Protein AF-A0A7W0XAA7-F1 (afdb_monomer_lite)

Radius of gyration: 22.63 Å; chains: 1; bounding box: 46×67×56 Å

Sequence (195 aa):
QSLYLNTERFTRGSDGIAGIPAVSVLGTSLDDRGLYVVALSLALATLLAVLALRASPLGRAWLAVRDDDVAAKAYGVHAGRLRLLAFAVGSGMAGLAGALYAVQDRFVSSVSFGLGQTVIVILVVLAAGEARIGRTVVAAALAAAITDWLSPYGTVSEGLTGVLVLAVVATRLGLPGLAVARARDRLGIRPTAFP

Foldseek 3Di:
DCPQCPVCVPAVRQQFDAQPDQDDDPNHRDDLVSLVVVLVVLVVVVLVVVVVCCVDPLVVLVVVCVVPVVVSVVVVRDSVVSVVVVVVSVVVSVVVVVVSVCNNVSTDGPVVVDPLVVLLVVLLVLLLDDDDSVSSVVSVVVLVVQLVVLVVVPPVSSVVSSVVSVVSNCVVVCVVVVVVVVVCVVVVDDPDDDD

pLDDT: mean 78.04, std 12.41, range [50.5, 95.31]

Secondary structure (DSSP, 8-state):
--TTTS-HHHH-GGG-EE-PPPPEETTEEPPHHHHHHHHHHHHHHHHHHHHHHHHSHHHHHHHHHHH-HHHHHHTT--HHHHHHHHHHHHHHHHHHHHHHHHHHHSEE-TTTTSHHHHHHHHHHHHHH-SS-HHHHHHHHHHHHHHHHHHGGGTTHHHHHHHHHHHHHHHHHTTHHHHHHHHHHHHTT-------

Structure (mmCIF, N/CA/C/O backbone):
data_AF-A0A7W0XAA7-F1
#
_entry.id   AF-A0A7W0XAA7-F1
#
loop_
_atom_site.group_PDB
_atom_site.id
_atom_site.type_symbol
_atom_site.label_atom_id
_atom_site.label_alt_id
_atom_site.label_comp_id
_atom_site.label_asym_id
_atom_site.label_entity_id
_atom_site.label_seq_id
_atom_site.pdbx_PDB_ins_code
_atom_site.Cartn_x
_atom_site.Cartn_y
_atom_site.Cartn_z
_atom_site.occupancy
_atom_site.B_iso_or_equiv
_atom_site.auth_seq_id
_atom_site.auth_comp_id
_atom_site.auth_asym_id
_atom_site.auth_atom_id
_atom_site.pdbx_PDB_model_num
ATOM 1 N N . GLN A 1 1 ? 29.250 -19.452 -1.853 1.00 50.50 1 GLN A N 1
ATOM 2 C CA . GLN A 1 1 ? 28.706 -18.332 -2.656 1.00 50.50 1 GLN A CA 1
ATOM 3 C C . GLN A 1 1 ? 28.456 -18.688 -4.135 1.00 50.50 1 GLN A C 1
ATOM 5 O O . GLN A 1 1 ? 27.824 -17.901 -4.819 1.00 50.50 1 GLN A O 1
ATOM 10 N N . SER A 1 2 ? 28.873 -19.866 -4.631 1.00 56.38 2 SER A N 1
ATOM 11 C CA . SER A 1 2 ? 28.766 -20.270 -6.051 1.00 56.38 2 SER A CA 1
ATOM 12 C C . SER A 1 2 ? 27.547 -21.136 -6.424 1.00 56.38 2 SER A C 1
ATOM 14 O O . SER A 1 2 ? 27.202 -21.220 -7.596 1.00 56.38 2 SER A O 1
ATOM 16 N N . LEU A 1 3 ? 26.863 -21.762 -5.458 1.00 51.81 3 LEU A N 1
ATOM 17 C CA . LEU A 1 3 ? 25.722 -22.660 -5.728 1.00 51.81 3 LEU A CA 1
ATOM 18 C C . LEU A 1 3 ? 24.446 -21.926 -6.189 1.00 51.81 3 LEU A C 1
ATOM 20 O O . LEU A 1 3 ? 23.694 -22.464 -6.994 1.00 51.81 3 LEU A O 1
ATOM 24 N N . TYR A 1 4 ? 24.231 -20.682 -5.742 1.00 53.47 4 TYR A N 1
ATOM 25 C CA . TYR A 1 4 ? 23.091 -19.851 -6.168 1.00 53.47 4 TYR A CA 1
ATOM 26 C C . TYR A 1 4 ? 23.222 -19.326 -7.607 1.00 53.47 4 TYR A C 1
ATOM 28 O O . TYR A 1 4 ? 22.210 -19.041 -8.238 1.00 53.47 4 TYR A O 1
ATOM 36 N N . LEU A 1 5 ? 24.447 -19.225 -8.135 1.00 51.41 5 LEU A N 1
ATOM 37 C CA . LEU A 1 5 ? 24.710 -18.712 -9.485 1.00 51.41 5 LEU A CA 1
ATOM 38 C C . LEU A 1 5 ? 24.725 -19.821 -10.551 1.00 51.41 5 LEU A C 1
ATOM 40 O O . LEU A 1 5 ? 24.483 -19.540 -11.712 1.00 51.41 5 LEU A O 1
ATOM 44 N N . ASN A 1 6 ? 24.968 -21.083 -10.173 1.00 53.22 6 ASN A N 1
ATOM 45 C CA . ASN A 1 6 ? 25.203 -22.178 -11.128 1.00 53.22 6 ASN A CA 1
ATOM 46 C C . ASN A 1 6 ? 23.936 -22.974 -11.516 1.00 53.22 6 ASN A C 1
ATOM 48 O O . ASN A 1 6 ? 23.989 -23.854 -12.369 1.00 53.22 6 ASN A O 1
ATOM 52 N N . THR A 1 7 ? 22.766 -22.673 -10.936 1.00 56.50 7 THR A N 1
ATOM 53 C CA . THR A 1 7 ? 21.498 -23.346 -11.304 1.00 56.50 7 THR A CA 1
ATOM 54 C C . THR A 1 7 ? 20.790 -22.613 -12.454 1.00 56.50 7 THR A C 1
ATOM 56 O O . THR A 1 7 ? 19.580 -22.388 -12.443 1.00 56.50 7 THR A O 1
ATOM 59 N N . GLU A 1 8 ? 21.552 -22.235 -13.482 1.00 54.28 8 GLU A N 1
ATOM 60 C CA . GLU A 1 8 ? 21.063 -21.508 -14.666 1.00 54.28 8 GLU A CA 1
ATOM 61 C C . GLU A 1 8 ? 19.969 -22.275 -15.425 1.00 54.28 8 GLU A C 1
ATOM 63 O O . GLU A 1 8 ? 19.119 -21.679 -16.082 1.00 54.28 8 GLU A O 1
ATOM 68 N N . ARG A 1 9 ? 19.950 -23.607 -15.279 1.00 52.12 9 ARG A N 1
ATOM 69 C CA . ARG A 1 9 ? 19.045 -24.521 -15.989 1.00 52.12 9 ARG A CA 1
ATOM 70 C C . ARG A 1 9 ? 17.568 -24.373 -15.618 1.00 52.12 9 ARG A C 1
ATOM 72 O O . ARG A 1 9 ? 16.728 -24.804 -16.399 1.00 52.12 9 ARG A O 1
ATOM 79 N N . PHE A 1 10 ? 17.257 -23.809 -14.447 1.00 51.94 10 PHE A N 1
ATOM 80 C CA . PHE A 1 10 ? 15.875 -23.657 -13.971 1.00 51.94 10 PHE A CA 1
ATOM 81 C C . PHE A 1 10 ? 15.503 -22.225 -13.553 1.00 51.94 10 PHE A C 1
ATOM 83 O O . PHE A 1 10 ? 14.319 -21.904 -13.593 1.00 51.94 10 PHE A O 1
ATOM 90 N N . THR A 1 11 ? 16.457 -21.354 -13.183 1.00 55.53 11 THR A N 1
ATOM 91 C CA . THR A 1 11 ? 16.135 -20.021 -12.619 1.00 55.53 11 THR A CA 1
ATOM 92 C C . THR A 1 11 ? 16.836 -18.830 -13.277 1.00 55.53 11 THR A C 1
ATOM 94 O O . THR A 1 11 ? 16.539 -17.703 -12.893 1.00 55.53 11 THR A O 1
ATOM 97 N N . ARG A 1 12 ? 17.759 -19.036 -14.237 1.00 55.53 12 ARG A N 1
ATOM 98 C CA . ARG A 1 12 ? 18.641 -17.976 -14.792 1.00 55.53 12 ARG A CA 1
ATOM 99 C C . ARG A 1 12 ? 19.418 -17.160 -13.734 1.00 55.53 12 ARG A C 1
ATOM 101 O O . ARG A 1 12 ? 19.942 -16.094 -14.032 1.00 55.53 12 ARG A O 1
ATOM 108 N N . GLY A 1 13 ? 19.549 -17.677 -12.508 1.00 64.25 13 GLY A N 1
ATOM 109 C CA . GLY A 1 13 ? 20.398 -17.090 -11.467 1.00 64.25 13 GLY A CA 1
ATOM 110 C C . GLY A 1 13 ? 20.061 -15.626 -11.146 1.00 64.25 13 GLY A C 1
ATOM 111 O O . GLY A 1 13 ? 18.907 -15.282 -10.902 1.00 64.25 13 GLY A O 1
ATOM 112 N N . SER A 1 14 ? 21.084 -14.770 -11.113 1.00 56.59 14 SER A N 1
ATOM 113 C CA . SER A 1 14 ? 20.975 -13.320 -10.877 1.00 56.59 14 SER A CA 1
ATOM 114 C C . SER A 1 14 ? 20.483 -12.517 -12.085 1.00 56.59 14 SER A C 1
ATOM 116 O O . SER A 1 14 ? 20.101 -11.358 -11.925 1.00 56.59 14 SER A O 1
ATOM 118 N N . ASP A 1 15 ? 20.480 -13.118 -13.277 1.00 62.00 15 ASP A N 1
ATOM 119 C CA . ASP A 1 15 ? 20.182 -12.418 -14.533 1.00 62.00 15 ASP A CA 1
ATOM 120 C C . ASP A 1 15 ? 18.679 -12.211 -14.745 1.00 62.00 15 ASP A C 1
ATOM 122 O O . ASP A 1 15 ? 18.269 -11.403 -15.577 1.00 62.00 15 ASP A O 1
ATOM 126 N N . GLY A 1 16 ? 17.847 -12.880 -13.942 1.00 61.50 16 GLY A N 1
ATOM 127 C CA . GLY A 1 16 ? 16.418 -12.622 -13.890 1.00 61.50 16 GLY A CA 1
ATOM 128 C C . GLY A 1 16 ? 15.590 -13.332 -14.961 1.00 61.50 16 GLY A C 1
ATOM 129 O O . GLY A 1 16 ? 16.068 -14.164 -15.738 1.00 61.50 16 GLY A O 1
ATOM 130 N N . ILE A 1 17 ? 14.294 -13.017 -14.987 1.00 63.56 17 ILE A N 1
ATOM 131 C CA . ILE A 1 17 ? 13.359 -13.538 -15.990 1.00 63.56 17 ILE A CA 1
ATOM 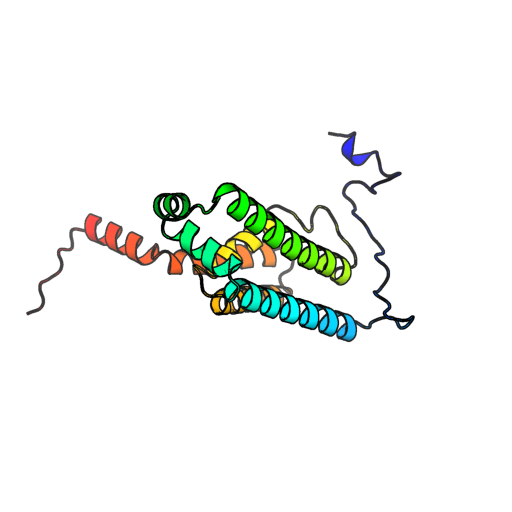132 C C . ILE A 1 17 ? 13.227 -12.488 -17.093 1.00 63.56 17 ILE A C 1
ATOM 134 O O . ILE A 1 17 ? 12.566 -11.465 -16.923 1.00 63.56 17 ILE A O 1
ATOM 138 N N . ALA A 1 18 ? 13.872 -12.757 -18.227 1.00 57.41 18 ALA A N 1
ATOM 139 C CA . ALA A 1 18 ? 13.757 -11.972 -19.450 1.00 57.41 18 ALA A CA 1
ATOM 140 C C . ALA A 1 18 ? 12.721 -12.582 -20.406 1.00 57.41 18 ALA A C 1
ATOM 142 O O . ALA A 1 18 ? 12.621 -13.808 -20.520 1.00 57.41 18 ALA A O 1
ATOM 143 N N . GLY A 1 19 ? 11.997 -11.726 -21.131 1.00 57.78 19 GLY A N 1
ATOM 144 C CA . GLY A 1 19 ? 11.067 -12.152 -22.180 1.00 57.78 19 GLY A CA 1
ATOM 145 C C . GLY A 1 19 ? 9.657 -12.448 -21.679 1.00 57.78 19 GLY A C 1
ATOM 146 O O . GLY A 1 19 ? 9.015 -13.369 -22.181 1.00 57.78 19 GLY A O 1
ATOM 147 N N . ILE A 1 20 ? 9.168 -11.682 -20.697 1.00 63.19 20 ILE A N 1
ATOM 148 C CA . ILE A 1 20 ? 7.750 -11.718 -20.324 1.00 63.19 20 ILE A CA 1
ATOM 149 C C . ILE A 1 20 ? 6.950 -11.298 -21.571 1.00 63.19 20 ILE A C 1
ATOM 151 O O . ILE A 1 20 ? 7.157 -10.186 -22.068 1.00 63.19 20 ILE A O 1
ATOM 155 N N . PRO A 1 21 ? 6.097 -12.180 -22.131 1.00 60.16 21 PRO A N 1
ATOM 156 C CA . PRO A 1 21 ? 5.372 -11.878 -23.355 1.00 60.16 21 PRO A CA 1
ATOM 157 C C . PRO A 1 21 ? 4.497 -10.645 -23.138 1.00 60.16 21 PRO A C 1
ATOM 159 O O . PRO A 1 21 ? 3.880 -10.495 -22.081 1.00 60.16 21 PRO A O 1
ATOM 162 N N . ALA A 1 22 ? 4.452 -9.760 -24.139 1.00 60.16 22 ALA A N 1
ATOM 163 C CA . ALA A 1 22 ? 3.573 -8.599 -24.106 1.00 60.16 22 ALA A CA 1
ATOM 164 C C . ALA A 1 22 ? 2.150 -9.073 -23.790 1.00 60.16 22 ALA A C 1
ATOM 166 O O . ALA A 1 22 ? 1.644 -9.996 -24.437 1.00 60.16 22 ALA A O 1
ATOM 167 N N . VAL A 1 23 ? 1.532 -8.480 -22.764 1.00 61.34 23 VAL A N 1
ATOM 168 C CA . VAL A 1 23 ? 0.174 -8.845 -22.357 1.00 61.34 23 VAL A CA 1
ATOM 169 C C . VAL A 1 23 ? -0.725 -8.704 -23.573 1.00 61.34 23 VAL A C 1
ATOM 171 O O . VAL A 1 23 ? -0.860 -7.626 -24.146 1.00 61.34 23 VAL A O 1
ATOM 174 N N . SER A 1 24 ? -1.307 -9.820 -23.995 1.00 60.41 24 SER A N 1
ATOM 175 C CA . SER A 1 24 ? -2.324 -9.839 -25.030 1.00 60.41 24 SER A CA 1
ATOM 176 C C . SER A 1 24 ? -3.658 -10.088 -24.352 1.00 60.41 24 SER A C 1
ATOM 178 O O . SER A 1 24 ? -3.849 -11.079 -23.650 1.00 60.41 24 SER A O 1
ATOM 180 N N . VAL A 1 25 ? -4.587 -9.155 -24.521 1.00 58.53 25 VAL A N 1
ATOM 181 C CA . VAL A 1 25 ? -5.976 -9.366 -24.119 1.00 58.53 25 VAL A CA 1
ATOM 182 C C . VAL A 1 25 ? -6.692 -9.839 -25.375 1.00 58.53 25 VAL A C 1
ATOM 184 O O . VAL A 1 25 ? -6.640 -9.162 -26.401 1.00 58.53 25 VAL A O 1
ATOM 187 N N . LEU A 1 26 ? -7.303 -11.028 -25.322 1.00 59.22 26 LEU A N 1
ATOM 188 C CA . LEU A 1 26 ? -8.097 -11.588 -26.428 1.00 59.22 26 LEU A CA 1
ATOM 189 C C . LEU A 1 26 ? -7.343 -11.704 -27.778 1.00 59.22 26 LEU A C 1
ATOM 191 O O . LEU A 1 26 ? -7.957 -11.656 -28.837 1.00 59.22 26 LEU A O 1
ATOM 195 N N . GLY A 1 27 ? -6.015 -11.878 -27.756 1.00 59.38 27 GLY A N 1
ATOM 196 C CA . GLY A 1 27 ? -5.196 -12.060 -28.966 1.00 59.38 27 GLY A CA 1
ATOM 197 C C . GLY A 1 27 ? -4.693 -10.770 -29.626 1.00 59.38 27 GLY A C 1
ATOM 198 O O . GLY A 1 27 ? -3.924 -10.847 -30.579 1.00 59.38 27 GLY A O 1
ATOM 199 N N . THR A 1 28 ? -5.045 -9.590 -29.104 1.00 61.66 28 THR A N 1
ATOM 200 C CA . THR A 1 28 ? -4.423 -8.315 -29.505 1.00 61.66 28 THR A CA 1
ATOM 201 C C . THR A 1 28 ? -3.299 -7.954 -28.539 1.00 61.66 28 THR A C 1
ATOM 203 O O . THR A 1 28 ? -3.517 -7.927 -27.327 1.00 61.66 28 THR A O 1
ATOM 206 N N . SER A 1 29 ? -2.096 -7.696 -29.055 1.00 63.34 29 SER A N 1
ATOM 207 C CA . SER A 1 29 ? -0.968 -7.191 -28.267 1.00 63.34 29 SER A CA 1
ATOM 208 C C . SER A 1 29 ? -1.310 -5.816 -27.699 1.00 63.34 29 SER A C 1
ATOM 210 O O . SER A 1 29 ? -1.618 -4.902 -28.468 1.00 63.34 29 SER A O 1
ATOM 212 N N . LEU A 1 30 ? -1.259 -5.657 -26.374 1.00 66.69 30 LEU A N 1
ATOM 213 C CA . LEU A 1 30 ? -1.387 -4.335 -25.771 1.00 66.69 30 LEU A CA 1
ATOM 214 C C . LEU A 1 30 ? -0.129 -3.532 -26.093 1.00 66.69 30 LEU A C 1
ATOM 216 O O . LEU A 1 30 ? 0.979 -3.902 -25.709 1.00 66.69 30 LEU A O 1
ATOM 220 N N . ASP A 1 31 ? -0.341 -2.426 -26.796 1.00 73.19 31 ASP A N 1
ATOM 221 C CA . ASP A 1 31 ? 0.635 -1.354 -26.941 1.00 73.19 31 ASP A CA 1
ATOM 222 C C . ASP A 1 31 ? 0.930 -0.705 -25.571 1.00 73.19 31 ASP A C 1
ATOM 224 O O . ASP A 1 31 ? 0.192 -0.92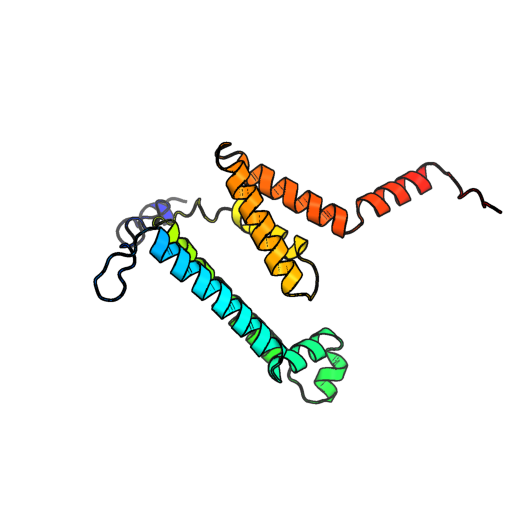7 -24.601 1.00 73.19 31 ASP A O 1
ATOM 228 N N . ASP A 1 32 ? 1.960 0.136 -25.474 1.00 73.44 32 ASP A N 1
ATOM 229 C CA . ASP A 1 32 ? 2.359 0.781 -24.208 1.00 73.44 32 ASP A CA 1
ATOM 230 C C . ASP A 1 32 ? 1.206 1.580 -23.573 1.00 73.44 32 ASP A C 1
ATOM 232 O O . ASP A 1 32 ? 1.009 1.582 -22.354 1.00 73.44 32 ASP A O 1
ATOM 236 N N . ARG A 1 33 ? 0.348 2.179 -24.409 1.00 79.19 33 ARG A N 1
ATOM 237 C CA . ARG A 1 33 ? -0.893 2.835 -23.965 1.00 79.19 33 ARG A CA 1
ATOM 238 C C . ARG A 1 33 ? -1.895 1.858 -23.349 1.00 79.19 33 ARG A C 1
ATOM 240 O O . ARG A 1 33 ? -2.580 2.210 -22.392 1.00 79.19 33 ARG A O 1
ATOM 247 N N . GLY A 1 34 ? -1.996 0.644 -23.886 1.00 79.81 34 GLY A N 1
ATOM 248 C CA . GLY A 1 34 ? -2.871 -0.402 -23.359 1.00 79.81 34 GLY A CA 1
ATOM 249 C C . GLY A 1 34 ? -2.417 -0.867 -21.978 1.00 79.81 34 GLY A C 1
ATOM 250 O O . GLY A 1 34 ? -3.238 -0.973 -21.067 1.00 79.81 34 GLY A O 1
ATOM 251 N N . LEU A 1 35 ? -1.108 -1.067 -21.798 1.00 79.69 35 LEU A N 1
ATOM 252 C CA . LEU A 1 35 ? -0.521 -1.388 -20.493 1.00 79.69 35 LEU A CA 1
ATOM 253 C C . LEU A 1 35 ? -0.760 -0.273 -19.471 1.00 79.69 35 LEU A C 1
ATOM 255 O O . LEU A 1 35 ? -1.167 -0.566 -18.347 1.00 79.69 35 LEU A O 1
ATOM 259 N N . TYR A 1 36 ? -0.616 0.992 -19.875 1.00 83.62 36 TYR A N 1
ATOM 260 C CA . TYR A 1 36 ? -0.940 2.133 -19.018 1.00 83.62 36 TYR A CA 1
ATOM 261 C C . TYR A 1 36 ? -2.410 2.132 -18.567 1.00 83.62 36 TYR A C 1
ATOM 263 O O . TYR A 1 36 ? -2.693 2.312 -17.383 1.00 83.62 36 TYR A O 1
ATOM 271 N N . VAL A 1 37 ? -3.360 1.887 -19.478 1.00 85.94 37 VAL A N 1
ATOM 272 C CA . VAL A 1 37 ? -4.793 1.827 -19.133 1.00 85.94 37 VAL A CA 1
ATOM 273 C C . VAL A 1 37 ? -5.087 0.667 -18.181 1.00 85.94 37 VAL A C 1
ATOM 275 O O . VAL A 1 37 ? -5.840 0.842 -17.221 1.00 85.94 37 VAL A O 1
ATOM 278 N N . VAL A 1 38 ? -4.464 -0.498 -18.387 1.00 86.25 38 VAL A N 1
ATOM 279 C CA . VAL A 1 38 ? -4.591 -1.641 -17.469 1.00 86.25 38 VAL A CA 1
ATOM 280 C C . VAL A 1 38 ? -4.028 -1.291 -16.093 1.00 86.25 38 VAL A C 1
ATOM 282 O O . VAL A 1 38 ? -4.728 -1.467 -15.094 1.00 86.25 38 VAL A O 1
ATOM 285 N N . ALA A 1 39 ? -2.820 -0.730 -16.031 1.00 87.38 39 ALA A N 1
ATOM 286 C CA . ALA A 1 39 ? -2.190 -0.296 -14.790 1.00 87.38 39 ALA A CA 1
ATOM 287 C C . ALA A 1 39 ? -3.059 0.715 -14.028 1.00 87.38 39 ALA A C 1
ATOM 289 O O . ALA A 1 39 ? -3.314 0.548 -12.834 1.00 87.38 39 ALA A O 1
ATOM 290 N N . LEU A 1 40 ? -3.576 1.723 -14.733 1.00 89.12 40 LEU A N 1
ATOM 291 C CA . LEU A 1 40 ? -4.451 2.745 -14.168 1.00 89.12 40 LEU A CA 1
ATOM 292 C C . LEU A 1 40 ? -5.779 2.153 -13.680 1.00 89.12 40 LEU A C 1
ATOM 294 O O . LEU A 1 40 ? -6.240 2.493 -12.590 1.00 89.12 40 LEU A O 1
ATOM 298 N N . SER A 1 41 ? -6.381 1.243 -14.448 1.00 90.12 41 SER A N 1
ATOM 299 C CA . SER A 1 41 ? -7.623 0.568 -14.058 1.00 90.12 41 SER A CA 1
ATOM 300 C C . SER A 1 41 ? -7.437 -0.284 -12.799 1.00 90.12 41 SER A C 1
ATOM 302 O O . SER A 1 41 ? -8.281 -0.243 -11.904 1.00 90.12 41 SER A O 1
ATOM 304 N N . LEU A 1 42 ? -6.302 -0.980 -12.675 1.00 91.31 42 LEU A N 1
ATOM 305 C CA . LEU A 1 42 ? -5.963 -1.776 -11.499 1.00 91.31 42 LEU A CA 1
ATOM 306 C C . LEU A 1 42 ? -5.682 -0.878 -10.286 1.00 91.31 42 LEU A C 1
ATOM 308 O O . LEU A 1 42 ? -6.157 -1.159 -9.184 1.00 91.31 42 LEU A O 1
ATOM 312 N N . ALA A 1 43 ? -4.965 0.231 -10.479 1.00 91.31 43 ALA A N 1
ATOM 313 C CA . ALA A 1 43 ? -4.735 1.227 -9.433 1.00 91.31 43 ALA A CA 1
ATOM 314 C C . ALA A 1 43 ? -6.058 1.833 -8.927 1.00 91.31 43 ALA A C 1
ATOM 316 O O . ALA A 1 43 ? -6.275 1.949 -7.720 1.00 91.31 43 ALA A O 1
ATOM 317 N N . LEU A 1 44 ? -6.988 2.158 -9.829 1.00 93.00 44 LEU A N 1
ATOM 318 C CA . LEU A 1 44 ? -8.307 2.659 -9.451 1.00 93.00 44 LEU A CA 1
ATOM 319 C C . LEU A 1 44 ? -9.149 1.580 -8.753 1.00 93.00 44 LEU A C 1
ATOM 321 O O . LEU A 1 44 ? -9.768 1.855 -7.726 1.00 93.00 44 LEU A O 1
ATOM 325 N N . ALA A 1 45 ? -9.142 0.346 -9.260 1.00 93.94 45 ALA A N 1
ATOM 326 C CA . ALA A 1 45 ? -9.865 -0.773 -8.660 1.00 93.94 45 ALA A CA 1
ATOM 327 C C . ALA A 1 45 ? -9.360 -1.086 -7.244 1.00 93.94 45 ALA A C 1
ATOM 329 O O . ALA A 1 45 ? -10.164 -1.275 -6.332 1.00 93.94 45 ALA A O 1
ATOM 330 N N . THR A 1 46 ? -8.042 -1.083 -7.030 1.00 92.56 46 THR A N 1
ATOM 331 C CA . THR A 1 46 ? -7.445 -1.273 -5.698 1.00 92.56 46 THR A CA 1
ATOM 332 C C . THR A 1 46 ? -7.774 -0.114 -4.760 1.00 92.56 46 THR A C 1
ATOM 334 O O . THR A 1 46 ? -8.148 -0.357 -3.612 1.00 92.56 46 THR A O 1
ATOM 337 N N . LEU A 1 47 ? -7.747 1.134 -5.238 1.00 92.31 47 LEU A N 1
ATOM 338 C CA . LEU A 1 47 ? -8.175 2.296 -4.455 1.00 92.31 47 LEU A CA 1
ATOM 339 C C . LEU A 1 47 ? -9.644 2.182 -4.015 1.00 92.31 47 LEU A C 1
ATOM 341 O O . LEU A 1 47 ? -9.955 2.377 -2.836 1.00 92.31 47 LEU A O 1
ATOM 345 N N . LEU A 1 48 ? -10.544 1.829 -4.936 1.00 93.69 48 LEU A N 1
ATOM 346 C CA . LEU A 1 48 ? -11.961 1.614 -4.638 1.00 93.69 48 LEU A CA 1
ATOM 347 C C . LEU A 1 48 ? -12.162 0.440 -3.674 1.00 93.69 48 LEU A C 1
ATOM 349 O O . LEU A 1 48 ? -12.942 0.561 -2.729 1.00 93.69 48 LEU A O 1
ATOM 353 N N . ALA A 1 49 ? -11.423 -0.657 -3.852 1.00 93.50 49 ALA A N 1
ATOM 354 C CA . ALA A 1 49 ? -11.459 -1.801 -2.947 1.00 93.50 49 ALA A CA 1
ATOM 355 C C . ALA A 1 49 ? -11.025 -1.411 -1.526 1.00 93.50 49 ALA A C 1
ATOM 357 O O . ALA A 1 49 ? -11.690 -1.787 -0.563 1.00 93.50 49 ALA A O 1
ATOM 358 N N . VAL A 1 50 ? -9.968 -0.605 -1.373 1.00 91.56 50 VAL A N 1
ATOM 359 C CA . VAL A 1 50 ? -9.520 -0.095 -0.064 1.00 91.56 50 VAL A CA 1
ATOM 360 C C . VAL A 1 50 ? -10.568 0.830 0.562 1.00 91.56 50 VAL A C 1
ATOM 362 O O . VAL A 1 50 ? -10.833 0.730 1.763 1.00 91.56 50 VAL A O 1
ATOM 365 N N . LEU A 1 51 ? -11.198 1.708 -0.224 1.00 91.56 51 LEU A N 1
ATOM 366 C CA . LEU A 1 51 ? -12.265 2.592 0.259 1.00 91.56 51 LEU A CA 1
ATOM 367 C C . LEU A 1 51 ? -13.496 1.800 0.721 1.00 91.56 51 LEU A C 1
ATOM 369 O O . LEU A 1 51 ? -14.007 2.048 1.818 1.00 91.56 51 LEU A O 1
ATOM 373 N N . ALA A 1 52 ? -13.929 0.814 -0.066 1.00 92.50 52 ALA A N 1
ATOM 374 C CA . ALA A 1 52 ? -15.030 -0.079 0.281 1.00 92.50 52 ALA A CA 1
ATOM 375 C C . ALA A 1 52 ? -14.702 -0.915 1.527 1.00 92.50 52 ALA A C 1
ATOM 377 O O . ALA A 1 52 ? -15.514 -1.014 2.449 1.00 92.50 52 ALA A O 1
ATOM 378 N N . LEU A 1 53 ? -13.482 -1.449 1.610 1.00 91.75 53 LEU A N 1
ATOM 379 C CA . LEU A 1 53 ? -13.019 -2.230 2.752 1.00 91.75 53 LEU A CA 1
ATOM 380 C C . LEU A 1 53 ? -12.964 -1.387 4.030 1.00 91.75 53 LEU A C 1
ATOM 382 O O . LEU A 1 53 ? -13.381 -1.859 5.087 1.00 91.75 53 LEU A O 1
ATOM 386 N N . ARG A 1 54 ? -12.543 -0.121 3.939 1.00 89.81 54 ARG A N 1
ATOM 387 C CA . ARG A 1 54 ? -12.562 0.822 5.067 1.00 89.81 54 ARG A CA 1
ATOM 388 C C . ARG A 1 54 ? -13.982 1.128 5.548 1.00 89.81 54 ARG A C 1
ATOM 390 O O . ARG A 1 54 ? -14.192 1.249 6.752 1.00 89.81 54 ARG A O 1
ATOM 397 N N . ALA A 1 55 ? -14.943 1.244 4.632 1.00 90.50 55 ALA A N 1
ATOM 398 C CA . ALA A 1 55 ? -16.353 1.455 4.965 1.00 90.50 55 ALA A CA 1
ATOM 399 C C . ALA A 1 55 ? -17.051 0.182 5.486 1.00 90.50 55 ALA A C 1
ATOM 401 O O . ALA A 1 55 ? -18.099 0.267 6.129 1.00 90.50 55 ALA A O 1
ATOM 402 N N . SER A 1 56 ? -16.480 -0.998 5.236 1.00 93.44 56 SER A N 1
ATOM 403 C CA . SER A 1 56 ? -17.040 -2.285 5.650 1.00 93.44 56 SER A CA 1
ATOM 404 C C . SER A 1 56 ? -16.954 -2.527 7.173 1.00 93.44 56 SER A C 1
ATOM 406 O O . SER A 1 56 ? -16.174 -1.870 7.873 1.00 93.44 56 SER A O 1
ATOM 408 N N . PRO A 1 57 ? -17.710 -3.504 7.718 1.00 90.19 57 PRO A N 1
ATOM 409 C CA . PRO A 1 57 ? -17.589 -3.915 9.120 1.00 90.19 57 PRO A CA 1
ATOM 410 C C . PRO A 1 57 ? -16.171 -4.355 9.508 1.00 90.19 57 PRO A C 1
ATOM 412 O O . PRO A 1 57 ? -15.727 -4.060 10.615 1.00 90.19 57 PRO A O 1
ATOM 415 N N . LEU A 1 58 ? -15.441 -5.002 8.588 1.00 90.88 58 LEU A N 1
ATOM 416 C CA . LEU A 1 58 ? -14.049 -5.412 8.801 1.00 90.88 58 LEU A CA 1
ATOM 417 C C . LEU A 1 58 ? -13.132 -4.198 8.992 1.00 90.88 58 LEU A C 1
ATOM 419 O O . LEU A 1 58 ? -12.322 -4.178 9.915 1.00 90.88 58 LEU A O 1
ATOM 423 N N . GLY A 1 59 ? -13.312 -3.156 8.175 1.00 89.81 59 GLY A N 1
ATOM 424 C CA . GLY A 1 59 ? -12.564 -1.904 8.292 1.00 89.81 59 GLY A CA 1
ATOM 425 C C . GLY A 1 59 ? -12.800 -1.193 9.624 1.00 89.81 59 GLY A C 1
ATOM 426 O O . GLY A 1 59 ? -11.850 -0.729 10.255 1.00 89.81 59 GLY A O 1
ATOM 427 N N . ARG A 1 60 ? -14.053 -1.164 10.098 1.00 89.62 60 ARG A N 1
ATOM 428 C CA . ARG A 1 60 ? -14.393 -0.613 11.422 1.00 89.62 60 ARG A CA 1
ATOM 429 C C . ARG A 1 60 ? -13.785 -1.427 12.562 1.00 89.62 60 ARG A C 1
ATOM 431 O O . ARG A 1 60 ? -13.299 -0.846 13.526 1.00 89.62 60 ARG A O 1
ATOM 438 N N . ALA A 1 61 ? -13.768 -2.751 12.436 1.00 90.75 61 ALA A N 1
ATOM 439 C CA . ALA A 1 61 ? -13.169 -3.622 13.438 1.00 90.75 61 ALA A CA 1
ATOM 440 C C . ALA A 1 61 ? -11.635 -3.459 13.502 1.00 90.75 61 ALA A C 1
ATOM 442 O O . ALA A 1 61 ? -11.066 -3.455 14.593 1.00 90.75 61 ALA A O 1
ATOM 443 N N . TRP A 1 62 ? -10.960 -3.234 12.366 1.00 90.56 62 TRP A N 1
ATOM 444 C CA . TRP A 1 62 ? -9.538 -2.861 12.358 1.00 90.56 62 TRP A CA 1
ATOM 445 C C . TRP A 1 62 ? -9.272 -1.508 13.006 1.00 90.56 62 TRP A C 1
ATOM 447 O O . TRP A 1 62 ? -8.281 -1.373 13.719 1.00 90.56 62 TRP A O 1
ATOM 457 N N . LEU A 1 63 ? -10.148 -0.525 12.783 1.00 89.19 63 LEU A N 1
ATOM 458 C CA . LEU A 1 63 ? -10.028 0.779 13.428 1.00 89.19 63 LEU A CA 1
ATOM 459 C C . LEU A 1 63 ? -10.168 0.655 14.954 1.00 89.19 63 LEU A C 1
ATOM 461 O O . LEU A 1 63 ? -9.335 1.186 15.676 1.00 89.19 63 LEU A O 1
ATOM 465 N N . ALA A 1 64 ? -11.132 -0.136 15.433 1.00 88.50 64 ALA A N 1
ATOM 466 C CA . ALA A 1 64 ? -11.320 -0.383 16.863 1.00 88.50 64 ALA A CA 1
ATOM 467 C C . ALA A 1 64 ? -10.094 -1.048 17.520 1.00 88.50 64 ALA A C 1
ATOM 469 O O . ALA A 1 64 ? -9.647 -0.602 18.571 1.00 88.50 64 ALA A O 1
ATOM 470 N N . VAL A 1 65 ? -9.508 -2.070 16.879 1.00 90.25 65 VAL A N 1
ATOM 471 C CA . VAL A 1 65 ? -8.281 -2.732 17.377 1.00 90.25 65 VAL A CA 1
ATOM 472 C C . VAL A 1 65 ? -7.066 -1.797 17.345 1.00 90.25 65 VAL A C 1
ATOM 474 O O . VAL A 1 65 ? -6.144 -1.971 18.141 1.00 90.25 65 VAL A O 1
ATOM 477 N N . ARG A 1 66 ? -7.035 -0.831 16.417 1.00 87.50 66 ARG A N 1
ATOM 478 C CA . ARG A 1 66 ? -5.966 0.170 16.331 1.00 87.50 66 ARG A CA 1
ATOM 479 C C . ARG A 1 66 ? -6.045 1.190 17.467 1.00 87.50 66 ARG A C 1
ATOM 481 O O . ARG A 1 66 ? -4.998 1.604 17.950 1.00 87.50 66 ARG A O 1
ATOM 488 N N . ASP A 1 67 ? -7.253 1.596 17.843 1.00 88.50 67 ASP A N 1
ATOM 489 C CA . ASP A 1 67 ? -7.461 2.629 18.856 1.00 88.50 67 ASP A CA 1
ATOM 490 C C . ASP A 1 67 ? -7.307 2.055 20.280 1.00 88.50 67 ASP A C 1
ATOM 492 O O . ASP A 1 67 ? -6.606 2.653 21.094 1.00 88.50 67 ASP A O 1
ATOM 496 N N . ASP A 1 68 ? -7.880 0.876 20.570 1.00 88.75 68 ASP A N 1
ATOM 497 C CA . ASP A 1 68 ? -7.666 0.158 21.838 1.00 88.75 68 ASP A CA 1
ATOM 498 C C . ASP A 1 68 ? -7.851 -1.370 21.683 1.00 88.75 68 ASP A C 1
ATOM 500 O O . ASP A 1 68 ? -8.962 -1.899 21.572 1.00 88.75 68 ASP A O 1
ATOM 504 N N . ASP A 1 69 ? -6.733 -2.105 21.717 1.00 88.25 69 ASP A N 1
ATOM 505 C CA . ASP A 1 69 ? -6.704 -3.573 21.624 1.00 88.25 69 ASP A CA 1
ATOM 506 C C . ASP A 1 69 ? -7.343 -4.263 22.846 1.00 88.25 69 ASP A C 1
ATOM 508 O O . ASP A 1 69 ? -7.911 -5.351 22.730 1.00 88.25 69 ASP A O 1
ATOM 512 N N . VAL A 1 70 ? -7.259 -3.655 24.032 1.00 86.12 70 VAL A N 1
ATOM 513 C CA . VAL A 1 70 ? -7.815 -4.221 25.271 1.00 86.12 70 VAL A CA 1
ATOM 514 C C . VAL A 1 70 ? -9.335 -4.085 25.260 1.00 86.12 70 VAL A C 1
ATOM 516 O O . VAL A 1 70 ? -10.038 -5.071 25.502 1.00 86.12 70 VAL A O 1
ATOM 519 N N . ALA A 1 71 ? -9.847 -2.910 24.891 1.00 82.94 71 ALA A N 1
ATOM 520 C CA . ALA A 1 71 ? -11.282 -2.687 24.748 1.00 82.94 71 ALA A CA 1
ATOM 521 C C . ALA A 1 71 ? -11.884 -3.569 23.643 1.00 82.94 71 ALA A C 1
ATOM 523 O O . ALA A 1 71 ? -12.909 -4.215 23.859 1.00 82.94 71 ALA A O 1
ATOM 524 N N . ALA A 1 72 ? -11.231 -3.682 22.481 1.00 84.19 72 ALA A N 1
ATOM 525 C CA . ALA A 1 72 ? -11.717 -4.522 21.384 1.00 84.19 72 ALA A CA 1
ATOM 526 C C . ALA A 1 72 ? -11.863 -6.004 21.789 1.00 84.19 72 ALA A C 1
ATOM 528 O O . ALA A 1 72 ? -12.845 -6.658 21.421 1.00 84.19 72 ALA A O 1
ATOM 529 N N . LYS A 1 73 ? -10.928 -6.528 22.595 1.00 85.38 73 LYS A N 1
ATOM 530 C CA . LYS A 1 73 ? -11.007 -7.897 23.135 1.00 85.38 73 LYS A CA 1
ATOM 531 C C . LYS A 1 73 ? -12.177 -8.081 24.099 1.00 85.38 73 LYS A C 1
ATOM 533 O O . LYS A 1 73 ? -12.801 -9.139 24.068 1.00 85.38 73 LYS A O 1
ATOM 538 N N . ALA A 1 74 ? -12.514 -7.066 24.898 1.00 84.44 74 ALA A N 1
ATOM 539 C CA . ALA A 1 74 ? -13.674 -7.107 25.793 1.00 84.44 74 ALA A CA 1
ATOM 540 C C . ALA A 1 74 ? -15.009 -7.213 25.027 1.00 84.44 74 ALA A C 1
ATOM 542 O O . ALA A 1 74 ? -15.941 -7.854 25.505 1.00 84.44 74 ALA A O 1
ATOM 543 N N . TYR A 1 75 ? -15.078 -6.677 23.804 1.00 83.00 75 TYR A N 1
ATOM 544 C CA . TYR A 1 75 ? -16.220 -6.828 22.890 1.00 83.00 75 TYR A CA 1
ATOM 545 C C . TYR A 1 75 ? -16.174 -8.113 22.033 1.00 83.00 75 TYR A C 1
ATOM 547 O O . TYR A 1 75 ? -16.929 -8.246 21.070 1.00 83.00 75 TYR A O 1
ATOM 555 N N . GLY A 1 76 ? -15.289 -9.069 22.347 1.00 81.94 76 GLY A N 1
ATOM 556 C CA . GLY A 1 76 ? -15.197 -10.362 21.652 1.00 81.94 76 GLY A CA 1
ATOM 557 C C . GLY A 1 76 ? -14.458 -10.327 20.306 1.00 81.94 76 GLY A C 1
ATOM 558 O O . GLY A 1 76 ? -14.465 -11.315 19.561 1.00 81.94 76 GLY A O 1
ATOM 559 N N . VAL A 1 77 ? -13.791 -9.217 19.968 1.00 85.44 77 VAL A N 1
ATOM 560 C CA . VAL A 1 77 ? -13.022 -9.097 18.722 1.00 85.44 77 VAL A CA 1
ATOM 561 C C . VAL A 1 77 ? -11.665 -9.785 18.872 1.00 85.44 77 VAL A C 1
ATOM 563 O O . VAL A 1 77 ? -10.843 -9.448 19.722 1.00 85.44 77 VAL A O 1
ATOM 566 N N . HIS A 1 78 ? -11.388 -10.742 17.988 1.00 87.62 78 HIS A N 1
ATOM 567 C CA . HIS A 1 78 ? -10.122 -11.470 17.975 1.00 87.62 78 HIS A CA 1
ATOM 568 C C . HIS A 1 78 ? -9.042 -10.672 17.232 1.00 87.62 78 HIS A C 1
ATOM 570 O O . HIS A 1 78 ? -8.827 -10.866 16.031 1.00 87.62 78 HIS A O 1
ATOM 576 N N . ALA A 1 79 ? -8.323 -9.806 17.949 1.00 87.12 79 ALA A N 1
ATOM 577 C CA . ALA A 1 79 ? -7.283 -8.945 17.380 1.00 87.12 79 ALA A CA 1
ATOM 578 C C . ALA A 1 79 ? -6.220 -9.700 16.558 1.00 87.12 79 ALA A C 1
ATOM 580 O O . ALA A 1 79 ? -5.789 -9.216 15.514 1.00 87.12 79 ALA A O 1
ATOM 581 N N . GLY A 1 80 ? -5.840 -10.917 16.972 1.00 87.88 80 GLY A N 1
ATOM 582 C CA . GLY A 1 80 ? -4.891 -11.754 16.228 1.00 87.88 80 GLY A CA 1
ATOM 583 C C . GLY A 1 80 ? -5.379 -12.111 14.819 1.00 87.88 80 GLY A C 1
ATOM 584 O O . GL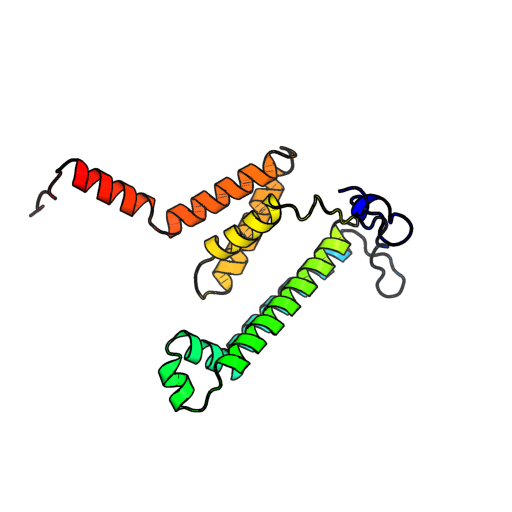Y A 1 80 ? -4.647 -11.930 13.848 1.00 87.88 80 GLY A O 1
ATOM 585 N N . ARG A 1 81 ? -6.645 -12.534 14.681 1.00 89.12 81 ARG A N 1
ATOM 586 C CA . ARG A 1 81 ? -7.251 -12.834 13.371 1.00 89.12 81 ARG A CA 1
ATOM 587 C C . ARG A 1 81 ? -7.348 -11.584 12.507 1.00 89.12 81 ARG A C 1
ATOM 589 O O . ARG A 1 81 ? -7.057 -11.640 11.318 1.00 89.12 81 ARG A O 1
ATOM 596 N N . LEU A 1 82 ? -7.704 -10.450 13.109 1.00 92.00 82 LEU A N 1
ATOM 597 C CA . LEU A 1 82 ? -7.769 -9.181 12.392 1.00 92.00 82 LEU A CA 1
ATOM 598 C C . LEU A 1 82 ? -6.395 -8.742 11.873 1.00 92.00 82 LEU A C 1
ATOM 600 O O . LEU A 1 82 ? -6.306 -8.316 10.726 1.00 92.00 82 LEU A O 1
ATOM 604 N N . ARG A 1 83 ? -5.324 -8.889 12.659 1.00 91.31 83 ARG A N 1
ATOM 605 C CA . ARG A 1 83 ? -3.954 -8.578 12.211 1.00 91.31 83 ARG A CA 1
ATOM 606 C C . ARG A 1 83 ? -3.509 -9.482 11.058 1.00 91.31 83 ARG A C 1
ATOM 608 O O . ARG A 1 83 ? -2.954 -8.982 10.086 1.00 91.31 83 ARG A O 1
ATOM 615 N N . LEU A 1 84 ? -3.811 -10.781 11.129 1.00 94.44 84 LEU A N 1
ATOM 616 C CA . LEU A 1 84 ? -3.522 -11.725 10.041 1.00 94.44 84 LEU A CA 1
ATOM 617 C C . LEU A 1 84 ? -4.292 -11.380 8.761 1.00 94.44 84 LEU A C 1
ATOM 619 O O . LEU A 1 84 ? -3.708 -11.389 7.682 1.00 94.44 84 LEU A O 1
ATOM 623 N N . LEU A 1 85 ? -5.574 -11.019 8.871 1.00 93.81 85 LEU A N 1
ATOM 624 C CA . LEU A 1 85 ? -6.367 -10.574 7.723 1.00 93.81 85 LEU A CA 1
ATOM 625 C C . LEU A 1 85 ? -5.822 -9.271 7.128 1.00 93.81 85 LEU A C 1
ATOM 627 O O . LEU A 1 85 ? -5.737 -9.155 5.910 1.00 93.81 85 LEU A O 1
ATOM 631 N N . ALA A 1 86 ? -5.415 -8.311 7.964 1.00 91.56 86 ALA A N 1
ATOM 632 C CA . ALA A 1 86 ? -4.805 -7.068 7.492 1.00 91.56 86 ALA A CA 1
ATOM 633 C C . ALA A 1 86 ? -3.499 -7.344 6.727 1.00 91.56 86 ALA A C 1
ATOM 635 O O . ALA A 1 86 ? -3.286 -6.789 5.649 1.00 91.56 86 ALA A O 1
ATOM 636 N N . PHE A 1 87 ? -2.663 -8.251 7.244 1.00 93.81 87 PHE A N 1
ATOM 637 C CA . PHE A 1 87 ? -1.440 -8.686 6.573 1.00 93.81 87 PHE A CA 1
ATOM 638 C C . PHE A 1 87 ? -1.723 -9.405 5.248 1.00 93.81 87 PHE A C 1
ATOM 640 O O . PHE A 1 87 ? -1.080 -9.104 4.243 1.00 93.81 87 PHE A O 1
ATOM 647 N N . ALA A 1 88 ? -2.699 -10.316 5.218 1.00 95.31 88 ALA A N 1
ATOM 648 C CA . ALA A 1 88 ? -3.067 -11.059 4.016 1.00 95.31 88 ALA A CA 1
ATOM 649 C C . ALA A 1 88 ? -3.604 -10.136 2.912 1.00 95.31 88 ALA A C 1
ATOM 651 O O . ALA A 1 88 ? -3.168 -10.227 1.766 1.00 95.31 88 ALA A O 1
ATOM 652 N N . VAL A 1 89 ? -4.500 -9.205 3.258 1.00 93.69 89 VAL A N 1
ATOM 653 C CA . VAL A 1 89 ? -5.053 -8.234 2.301 1.00 93.69 89 VAL A CA 1
ATOM 654 C C . VAL A 1 89 ? -3.963 -7.295 1.781 1.00 93.69 89 VAL A C 1
ATOM 656 O O . VAL A 1 89 ? -3.861 -7.096 0.571 1.00 93.69 89 VAL A O 1
ATOM 659 N N . GLY A 1 90 ? -3.116 -6.762 2.669 1.00 91.69 90 GLY A N 1
ATOM 660 C CA . GLY A 1 90 ? -2.002 -5.895 2.277 1.00 91.69 90 GLY A CA 1
ATOM 661 C C . GLY A 1 90 ? -0.996 -6.608 1.370 1.00 91.69 90 GLY A C 1
ATOM 662 O O . GLY A 1 90 ? -0.626 -6.076 0.325 1.00 91.69 90 GLY A O 1
ATOM 663 N N . SER A 1 91 ? -0.617 -7.841 1.714 1.00 93.19 91 SER A N 1
ATOM 664 C CA . SER A 1 91 ? 0.300 -8.658 0.909 1.00 93.19 91 SER A CA 1
ATOM 665 C C . SER A 1 91 ? -0.302 -9.034 -0.445 1.00 93.19 91 SER A C 1
ATOM 667 O O . SER A 1 91 ? 0.403 -9.018 -1.449 1.00 93.19 91 SER A O 1
ATOM 669 N N . GLY A 1 92 ? -1.608 -9.313 -0.503 1.00 94.81 92 GLY A N 1
ATOM 670 C CA . GLY A 1 92 ? -2.311 -9.563 -1.762 1.00 94.81 92 GLY A CA 1
ATOM 671 C C . GLY A 1 92 ? -2.278 -8.352 -2.697 1.00 94.81 92 GLY A C 1
ATOM 672 O O . GLY A 1 92 ? -1.959 -8.490 -3.876 1.00 94.81 92 GLY A O 1
ATOM 673 N N . MET A 1 93 ? -2.530 -7.151 -2.168 1.00 91.88 93 MET A N 1
ATOM 674 C CA . MET A 1 93 ? -2.435 -5.908 -2.945 1.00 91.88 93 MET A CA 1
ATOM 675 C C . MET A 1 93 ? -0.996 -5.613 -3.393 1.00 91.88 93 MET A C 1
ATOM 677 O O . MET A 1 93 ? -0.783 -5.233 -4.543 1.00 91.88 93 MET A O 1
ATOM 681 N N . ALA A 1 94 ? -0.005 -5.836 -2.524 1.00 89.81 94 ALA A N 1
ATOM 682 C CA . ALA A 1 94 ? 1.408 -5.693 -2.874 1.00 89.81 94 ALA A CA 1
ATOM 683 C C . ALA A 1 94 ? 1.840 -6.693 -3.963 1.00 89.81 94 ALA A C 1
ATOM 685 O O . ALA A 1 94 ? 2.565 -6.322 -4.883 1.00 89.81 94 ALA A O 1
ATOM 686 N N . GLY A 1 95 ? 1.349 -7.935 -3.904 1.00 90.25 95 GLY A N 1
ATOM 687 C CA . GLY A 1 95 ? 1.588 -8.954 -4.927 1.00 90.25 95 GLY A CA 1
ATOM 688 C C . GLY A 1 95 ? 0.996 -8.576 -6.286 1.00 90.25 95 GLY A C 1
ATOM 689 O O . GLY A 1 95 ? 1.673 -8.714 -7.302 1.00 90.25 95 GLY A O 1
ATOM 690 N N . LEU A 1 96 ? -0.225 -8.029 -6.311 1.00 91.00 96 LEU A N 1
ATOM 691 C CA . LEU A 1 96 ? -0.838 -7.503 -7.538 1.00 91.00 96 LEU A CA 1
ATOM 692 C C . LEU A 1 96 ? -0.021 -6.351 -8.138 1.00 91.00 96 LEU A C 1
ATOM 694 O O . LEU A 1 96 ? 0.214 -6.331 -9.345 1.00 91.00 96 LEU A O 1
ATOM 698 N N . ALA A 1 97 ? 0.448 -5.421 -7.301 1.00 88.44 97 ALA A N 1
ATOM 699 C CA . ALA A 1 97 ? 1.307 -4.324 -7.742 1.00 88.44 97 ALA A CA 1
ATOM 700 C C . ALA A 1 97 ? 2.651 -4.830 -8.300 1.00 88.44 97 ALA A C 1
ATOM 702 O O . ALA A 1 97 ? 3.091 -4.372 -9.353 1.00 88.44 97 ALA A O 1
ATOM 703 N N . GLY A 1 98 ? 3.276 -5.810 -7.640 1.00 85.50 98 GLY A N 1
ATOM 704 C CA . GLY A 1 98 ? 4.525 -6.423 -8.098 1.00 85.50 98 GLY A CA 1
ATOM 705 C C . GLY A 1 98 ? 4.376 -7.191 -9.415 1.00 85.50 98 GLY A C 1
ATOM 706 O O . GLY A 1 98 ? 5.232 -7.078 -10.289 1.00 85.50 98 GLY A O 1
ATOM 707 N N . ALA A 1 99 ? 3.269 -7.917 -9.598 1.00 85.31 99 ALA A N 1
ATOM 708 C CA . ALA A 1 99 ? 2.974 -8.607 -10.854 1.00 85.31 99 ALA A CA 1
ATOM 709 C C . ALA A 1 99 ? 2.818 -7.619 -12.022 1.00 85.31 99 ALA A C 1
ATOM 711 O O . ALA A 1 99 ? 3.355 -7.849 -13.104 1.00 85.31 99 ALA A O 1
ATOM 712 N N . LEU A 1 100 ? 2.134 -6.494 -11.789 1.00 84.62 100 LEU A N 1
ATOM 713 C CA . LEU A 1 100 ? 2.006 -5.425 -12.779 1.00 84.62 100 LEU A CA 1
ATOM 714 C C . LEU A 1 100 ? 3.362 -4.778 -13.102 1.00 84.62 100 LEU A C 1
ATOM 716 O O . LEU A 1 100 ? 3.662 -4.549 -14.271 1.00 84.62 100 LEU A O 1
ATOM 720 N N . TYR A 1 101 ? 4.189 -4.523 -12.086 1.00 82.19 101 TYR A N 1
ATOM 721 C CA . TYR A 1 101 ? 5.534 -3.974 -12.270 1.00 82.19 101 TYR A CA 1
ATOM 722 C C . TYR A 1 101 ? 6.409 -4.888 -13.141 1.00 82.19 101 TYR A C 1
ATOM 724 O O . TYR A 1 101 ? 7.021 -4.423 -14.098 1.00 82.19 101 TYR A O 1
ATOM 732 N N . ALA A 1 102 ? 6.389 -6.200 -12.883 1.00 80.56 102 ALA A N 1
ATOM 733 C CA . ALA A 1 102 ? 7.119 -7.181 -13.686 1.00 80.56 102 ALA A CA 1
ATOM 734 C C . ALA A 1 102 ? 6.689 -7.182 -15.165 1.00 80.56 102 ALA A C 1
ATOM 736 O O . ALA A 1 102 ? 7.522 -7.290 -16.063 1.00 80.56 102 ALA A O 1
ATOM 737 N N . VAL A 1 103 ? 5.387 -7.040 -15.425 1.00 78.94 103 VAL A N 1
ATOM 738 C CA . VAL A 1 103 ? 4.836 -6.957 -16.785 1.00 78.94 103 VAL A CA 1
ATOM 739 C C . VAL A 1 103 ? 5.262 -5.671 -17.498 1.00 78.94 103 VAL A C 1
ATOM 741 O O . VAL A 1 103 ? 5.542 -5.708 -18.697 1.00 78.94 103 VAL A O 1
ATOM 744 N N . GLN A 1 104 ? 5.307 -4.546 -16.782 1.00 75.00 104 GLN A N 1
ATOM 745 C CA . GLN A 1 104 ? 5.671 -3.245 -17.345 1.00 75.00 104 GLN A CA 1
ATOM 746 C C . GLN A 1 104 ? 7.146 -3.188 -17.752 1.00 75.00 104 GLN A C 1
ATOM 748 O O . GLN A 1 104 ? 7.451 -2.706 -18.842 1.00 75.00 104 GLN A O 1
ATOM 753 N N . ASP A 1 105 ? 8.037 -3.687 -16.896 1.00 72.81 105 ASP A N 1
ATOM 754 C CA . ASP A 1 105 ? 9.486 -3.629 -17.123 1.00 72.81 105 ASP A CA 1
ATOM 755 C C . ASP A 1 105 ? 9.955 -4.713 -18.117 1.00 72.81 105 ASP A C 1
ATOM 757 O O . ASP A 1 105 ? 11.045 -4.639 -18.677 1.00 72.81 105 ASP A O 1
ATOM 761 N N . ARG A 1 106 ? 9.119 -5.743 -18.362 1.00 71.44 106 ARG A N 1
ATOM 762 C CA . ARG A 1 106 ? 9.362 -6.926 -19.232 1.00 71.44 106 ARG A CA 1
ATOM 763 C C . ARG A 1 106 ? 10.644 -7.714 -18.923 1.00 71.44 106 ARG A C 1
ATOM 765 O O . ARG A 1 106 ? 10.964 -8.699 -19.601 1.00 71.44 106 ARG A O 1
ATOM 772 N N . PHE A 1 107 ? 11.345 -7.296 -17.884 1.00 67.00 107 PHE A N 1
ATOM 773 C CA . PHE A 1 107 ? 12.600 -7.808 -17.399 1.00 67.00 107 PHE A CA 1
ATOM 774 C C . PHE A 1 107 ? 12.632 -7.582 -15.893 1.00 67.00 107 PHE A C 1
ATOM 776 O O . PHE 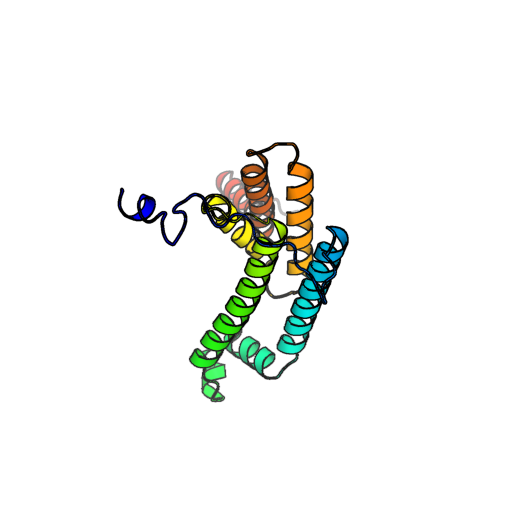A 1 107 ? 12.490 -6.462 -15.416 1.00 67.00 107 PHE A O 1
ATOM 783 N N . VAL A 1 108 ? 12.800 -8.657 -15.134 1.00 66.88 108 VAL A N 1
ATOM 784 C CA . VAL A 1 108 ? 12.925 -8.575 -13.680 1.00 66.88 108 VAL A CA 1
ATOM 785 C C . VAL A 1 108 ? 14.248 -9.189 -13.287 1.00 66.88 108 VAL A C 1
ATOM 787 O O . VAL A 1 108 ? 14.412 -10.402 -13.412 1.00 66.88 108 VAL A O 1
ATOM 790 N N . SER A 1 109 ? 15.156 -8.357 -12.780 1.00 70.62 109 SER A N 1
ATOM 791 C CA . SER A 1 109 ? 16.434 -8.791 -12.215 1.00 70.62 109 SER A CA 1
ATOM 792 C C . SER A 1 109 ? 16.458 -8.629 -10.696 1.00 70.62 109 SER A C 1
ATOM 794 O O . SER A 1 109 ? 15.713 -7.827 -10.126 1.00 70.62 109 SER A O 1
ATOM 796 N N . SER A 1 110 ? 17.362 -9.345 -10.023 1.00 63.91 110 SER A N 1
ATOM 797 C CA . SER A 1 110 ? 17.593 -9.160 -8.584 1.00 63.91 110 SER A CA 1
ATOM 798 C C . SER A 1 110 ? 18.133 -7.768 -8.236 1.00 63.91 110 SER A C 1
ATOM 800 O O . SER A 1 110 ? 18.037 -7.349 -7.085 1.00 63.91 110 SER A O 1
ATOM 802 N N . VAL A 1 111 ? 18.687 -7.046 -9.217 1.00 70.38 111 VAL A N 1
ATOM 803 C CA . VAL A 1 111 ? 19.183 -5.674 -9.042 1.00 70.38 111 VAL A CA 1
ATOM 804 C C . VAL A 1 111 ? 18.021 -4.678 -8.976 1.00 70.38 111 VAL A C 1
ATOM 806 O O . VAL A 1 111 ? 18.054 -3.780 -8.138 1.00 70.38 111 VAL A O 1
ATOM 809 N N . SER A 1 112 ? 16.949 -4.893 -9.750 1.00 68.75 112 SER A N 1
ATOM 810 C CA . SER A 1 112 ? 15.749 -4.035 -9.763 1.00 68.75 112 SER A CA 1
ATOM 811 C C . SER A 1 112 ? 15.022 -3.979 -8.406 1.00 68.75 112 SER A C 1
ATOM 813 O O . SER A 1 112 ? 14.317 -3.019 -8.108 1.00 68.75 112 SER A O 1
ATOM 815 N N . PHE A 1 113 ? 15.213 -4.992 -7.553 1.00 72.31 113 PHE A N 1
ATOM 816 C CA . PHE A 1 113 ? 14.647 -5.075 -6.199 1.00 72.31 113 PHE A CA 1
ATOM 817 C C . PHE A 1 113 ? 15.704 -4.927 -5.096 1.00 72.31 113 PHE A C 1
ATOM 819 O O . PHE A 1 113 ? 15.535 -5.432 -3.984 1.00 72.31 113 PHE A O 1
ATOM 826 N N . GLY A 1 114 ? 16.809 -4.243 -5.398 1.00 78.81 114 GLY A N 1
ATOM 827 C CA . GLY A 1 114 ? 17.868 -3.975 -4.435 1.00 78.81 114 GLY A CA 1
ATOM 828 C C . GLY A 1 114 ? 17.405 -3.159 -3.221 1.00 78.81 114 GLY A C 1
ATOM 829 O O . GLY A 1 114 ? 16.300 -2.611 -3.162 1.00 78.81 114 GLY A O 1
ATOM 830 N N . LEU A 1 115 ? 18.299 -3.034 -2.237 1.00 80.12 115 LEU A N 1
ATOM 831 C CA . LEU A 1 115 ? 18.030 -2.315 -0.988 1.00 80.12 115 LEU A CA 1
ATOM 832 C C . LEU A 1 115 ? 17.508 -0.890 -1.227 1.00 80.12 115 LEU A C 1
ATOM 834 O O . LEU A 1 115 ? 16.562 -0.482 -0.558 1.00 80.12 115 LEU A O 1
ATOM 838 N N . GLY A 1 116 ? 18.064 -0.170 -2.208 1.00 80.62 116 GLY A N 1
ATOM 839 C CA . GLY A 1 116 ? 17.638 1.189 -2.555 1.00 80.62 116 GLY A CA 1
ATOM 840 C C . GLY A 1 116 ? 16.140 1.275 -2.848 1.00 80.62 116 GLY A C 1
ATOM 841 O O . GLY A 1 116 ? 15.430 2.040 -2.196 1.00 80.62 116 GLY A O 1
ATOM 842 N N . GLN A 1 117 ? 15.640 0.412 -3.733 1.00 79.75 117 GLN A N 1
ATOM 843 C CA . GLN A 1 117 ? 14.231 0.390 -4.122 1.00 79.75 117 GLN A CA 1
ATOM 844 C C . GLN A 1 117 ? 13.308 0.060 -2.942 1.00 79.75 117 GLN A C 1
ATOM 846 O O . GLN A 1 117 ? 12.290 0.723 -2.735 1.00 79.75 117 GLN A O 1
ATOM 851 N N . THR A 1 118 ? 13.678 -0.917 -2.107 1.00 84.75 118 THR A N 1
ATOM 852 C CA . THR A 1 118 ? 12.872 -1.271 -0.922 1.00 84.75 118 THR A CA 1
ATOM 853 C C . THR A 1 118 ? 12.792 -0.126 0.091 1.00 84.75 118 THR A C 1
ATOM 855 O O . THR A 1 118 ? 11.719 0.147 0.634 1.00 84.75 118 THR A O 1
ATOM 858 N N . VAL A 1 119 ? 13.902 0.592 0.300 1.00 85.38 119 VAL A N 1
ATOM 859 C CA . VAL A 1 119 ? 13.957 1.761 1.182 1.00 85.38 119 VAL A CA 1
ATOM 860 C C . VAL A 1 119 ? 13.090 2.883 0.623 1.00 85.38 119 VAL A C 1
ATOM 862 O O . VAL A 1 119 ? 12.309 3.451 1.380 1.00 85.38 119 VAL A O 1
ATOM 865 N N . ILE A 1 120 ? 13.153 3.170 -0.681 1.00 83.38 120 ILE A N 1
ATOM 866 C CA . ILE A 1 120 ? 12.316 4.201 -1.315 1.00 83.38 120 ILE A CA 1
ATOM 867 C C . ILE A 1 120 ? 10.831 3.886 -1.117 1.00 83.38 120 ILE A C 1
ATOM 869 O O . ILE A 1 120 ? 10.091 4.751 -0.654 1.00 83.38 120 ILE A O 1
ATOM 873 N N . VAL A 1 121 ? 10.392 2.652 -1.388 1.00 84.75 121 VAL A N 1
ATOM 874 C CA . VAL A 1 121 ? 8.985 2.249 -1.204 1.00 84.75 121 VAL A CA 1
ATOM 875 C C . VAL A 1 121 ? 8.531 2.469 0.242 1.00 84.75 121 VAL A C 1
ATOM 877 O O . VAL A 1 121 ? 7.468 3.049 0.478 1.00 84.75 121 VAL A O 1
ATOM 880 N N . ILE A 1 122 ? 9.350 2.068 1.217 1.00 86.44 122 ILE A N 1
ATOM 881 C CA . ILE A 1 122 ? 9.069 2.295 2.639 1.00 86.44 122 ILE A CA 1
ATOM 882 C C . ILE A 1 122 ? 9.001 3.801 2.933 1.00 86.44 122 ILE A C 1
ATOM 884 O O . ILE A 1 122 ? 8.035 4.262 3.540 1.00 86.44 122 ILE A O 1
ATOM 888 N N . LEU A 1 123 ? 9.965 4.591 2.456 1.00 85.50 123 LEU A N 1
ATOM 889 C CA . LEU A 1 123 ? 10.000 6.040 2.658 1.00 85.50 123 LEU A CA 1
ATOM 890 C C . LEU A 1 123 ? 8.774 6.745 2.069 1.00 85.50 123 LEU A C 1
ATOM 892 O O . LEU A 1 123 ? 8.244 7.649 2.712 1.00 85.50 123 LEU A O 1
ATOM 896 N N . VAL A 1 124 ? 8.282 6.325 0.901 1.00 85.81 124 VAL A N 1
ATOM 897 C CA . VAL A 1 124 ? 7.058 6.878 0.294 1.00 85.81 124 VAL A CA 1
ATOM 898 C C . VAL A 1 124 ? 5.846 6.622 1.194 1.00 85.81 124 VAL A C 1
ATOM 900 O O . VAL A 1 124 ? 5.032 7.524 1.417 1.00 85.81 124 VAL A O 1
ATOM 903 N N . VAL A 1 125 ? 5.750 5.425 1.779 1.00 85.25 125 VAL A N 1
ATOM 904 C CA . VAL A 1 125 ? 4.687 5.085 2.738 1.00 85.25 125 VAL A CA 1
ATOM 905 C C . VAL A 1 125 ? 4.818 5.902 4.028 1.00 85.25 125 VAL A C 1
ATOM 907 O O . VAL A 1 125 ? 3.812 6.411 4.528 1.00 85.25 125 VAL A O 1
ATOM 910 N N . LEU A 1 126 ? 6.034 6.104 4.547 1.00 85.19 126 LEU A N 1
ATOM 911 C CA . LEU A 1 126 ? 6.257 6.988 5.698 1.00 85.19 126 LEU A CA 1
ATOM 912 C C . LEU A 1 126 ? 5.902 8.448 5.378 1.00 85.19 126 LEU A C 1
ATOM 914 O O . LEU A 1 126 ? 5.293 9.127 6.207 1.00 85.19 126 LEU A O 1
ATOM 918 N N . ALA A 1 127 ? 6.242 8.930 4.181 1.00 85.50 127 ALA A N 1
ATOM 919 C CA . ALA A 1 127 ? 5.974 10.298 3.742 1.00 85.50 127 ALA A CA 1
ATOM 920 C C . ALA A 1 127 ? 4.468 10.585 3.643 1.00 85.50 127 ALA A C 1
ATOM 922 O O . ALA A 1 127 ? 4.013 11.681 3.996 1.00 85.50 127 ALA A O 1
ATOM 923 N N . ALA A 1 128 ? 3.673 9.592 3.228 1.00 83.94 128 ALA A N 1
ATOM 924 C CA . ALA A 1 128 ? 2.216 9.687 3.211 1.00 83.94 128 ALA A CA 1
ATOM 925 C C . ALA A 1 128 ? 1.638 10.003 4.605 1.00 83.94 128 ALA A C 1
ATOM 927 O O . ALA A 1 128 ? 0.748 10.858 4.732 1.00 83.94 128 ALA A O 1
ATOM 928 N N . GLY A 1 129 ? 2.191 9.388 5.656 1.00 75.19 129 GLY A N 1
ATOM 929 C CA . GLY A 1 129 ? 1.762 9.523 7.050 1.00 75.19 129 GLY A CA 1
ATOM 930 C C . GLY A 1 129 ? 0.415 8.854 7.360 1.00 75.19 129 GLY A C 1
ATOM 931 O O . GLY A 1 129 ? -0.150 8.129 6.545 1.00 75.19 129 GLY A O 1
ATOM 932 N N . GLU A 1 130 ? -0.116 9.089 8.563 1.00 68.38 130 GLU A N 1
ATOM 933 C CA . GLU A 1 130 ? -1.240 8.295 9.073 1.00 68.38 130 GLU A CA 1
ATOM 934 C C . GLU A 1 130 ? -2.605 8.524 8.384 1.00 68.38 130 GLU A C 1
ATOM 936 O O . GLU A 1 130 ? -3.060 9.646 8.139 1.00 68.38 130 GLU A O 1
ATOM 941 N N . ALA A 1 131 ? -3.288 7.389 8.179 1.00 60.16 131 ALA A N 1
ATOM 942 C CA . ALA A 1 131 ? -4.737 7.153 8.120 1.00 60.16 131 ALA A CA 1
ATOM 943 C C . ALA A 1 131 ? -5.586 7.849 7.042 1.00 60.16 131 ALA A C 1
ATOM 945 O O . ALA A 1 131 ? -6.806 7.647 7.015 1.00 60.16 131 ALA A O 1
ATOM 946 N N . ARG A 1 132 ? -4.995 8.631 6.133 1.00 77.00 132 ARG A N 1
ATOM 947 C CA . ARG A 1 132 ? -5.750 9.298 5.062 1.00 77.00 132 ARG A CA 1
ATOM 948 C C . ARG A 1 132 ? -5.321 8.789 3.690 1.00 77.00 132 ARG A C 1
ATOM 950 O O . ARG A 1 132 ? -4.291 9.200 3.173 1.00 77.00 132 ARG A O 1
ATOM 957 N N . ILE A 1 133 ? -6.175 7.960 3.085 1.00 81.88 133 ILE A N 1
ATOM 958 C CA . ILE A 1 133 ? -5.959 7.321 1.773 1.00 81.88 133 ILE A CA 1
ATOM 959 C C . ILE A 1 133 ? -5.541 8.349 0.706 1.00 81.88 133 ILE A C 1
ATOM 961 O O . ILE A 1 133 ? -4.596 8.115 -0.037 1.00 81.88 133 ILE A O 1
ATOM 965 N N . GLY A 1 134 ? -6.167 9.534 0.691 1.00 84.06 134 GLY A N 1
ATOM 966 C CA . GLY A 1 134 ? -5.809 10.598 -0.255 1.00 84.06 134 GLY A CA 1
ATOM 967 C C . GLY A 1 134 ? -4.358 11.083 -0.136 1.00 84.06 134 GLY A C 1
ATOM 968 O O . GLY A 1 134 ? -3.735 11.381 -1.146 1.00 84.06 134 GLY A O 1
ATOM 969 N N . ARG A 1 135 ? -3.775 11.100 1.072 1.00 84.50 135 ARG A N 1
ATOM 970 C CA . ARG A 1 135 ? -2.362 11.475 1.259 1.00 84.50 135 ARG A CA 1
ATOM 971 C C . ARG A 1 135 ? -1.419 10.412 0.708 1.00 84.50 135 ARG A C 1
ATOM 973 O O . ARG A 1 135 ? -0.384 10.768 0.163 1.00 84.50 135 ARG A O 1
ATOM 980 N N . THR A 1 136 ? -1.785 9.136 0.822 1.00 86.69 136 THR A N 1
ATOM 981 C CA . THR A 1 136 ? -1.015 8.022 0.255 1.00 86.69 136 THR A CA 1
ATOM 982 C C . THR A 1 136 ? -0.992 8.078 -1.265 1.00 86.69 136 THR A C 1
ATOM 984 O O . THR A 1 136 ? 0.075 7.940 -1.854 1.00 86.69 136 THR A O 1
ATOM 987 N N . VAL A 1 137 ? -2.135 8.366 -1.895 1.00 88.88 137 VAL A N 1
ATOM 988 C CA . VAL A 1 137 ? -2.214 8.539 -3.355 1.00 88.88 137 VAL A CA 1
ATOM 989 C C . VAL A 1 137 ? -1.354 9.720 -3.812 1.00 88.88 137 VAL A C 1
ATOM 991 O O . VAL A 1 137 ? -0.564 9.573 -4.738 1.00 88.88 137 VAL A O 1
ATOM 994 N N . VAL A 1 138 ? -1.448 10.867 -3.131 1.00 89.44 138 VAL A N 1
ATOM 995 C CA . VAL A 1 138 ? -0.633 12.051 -3.458 1.00 89.44 138 VAL A CA 1
ATOM 996 C C . VAL A 1 138 ? 0.860 11.781 -3.258 1.00 89.44 138 VAL A C 1
ATOM 998 O O . VAL A 1 138 ? 1.655 12.157 -4.110 1.00 89.44 138 VAL A O 1
ATOM 1001 N N . ALA A 1 139 ? 1.253 11.111 -2.172 1.00 86.19 139 ALA A N 1
ATOM 1002 C CA . ALA A 1 139 ? 2.652 10.775 -1.915 1.00 86.19 139 ALA A CA 1
ATOM 1003 C C . ALA A 1 139 ? 3.222 9.823 -2.976 1.00 86.19 139 ALA A C 1
ATOM 1005 O O . ALA A 1 139 ? 4.330 10.049 -3.454 1.00 86.19 139 ALA A O 1
ATOM 1006 N N . ALA A 1 140 ? 2.458 8.804 -3.379 1.00 87.25 140 ALA A N 1
ATOM 1007 C CA . ALA A 1 140 ? 2.859 7.881 -4.437 1.00 87.25 140 ALA A CA 1
ATOM 1008 C C . ALA A 1 140 ? 2.975 8.582 -5.801 1.00 87.25 140 ALA A C 1
ATOM 1010 O O . ALA A 1 140 ? 3.972 8.404 -6.493 1.00 87.25 140 ALA A O 1
ATOM 1011 N N . ALA A 1 141 ? 1.997 9.422 -6.161 1.00 89.31 141 ALA A N 1
ATOM 1012 C CA . ALA A 1 141 ? 2.024 10.188 -7.407 1.00 89.31 141 ALA A CA 1
ATOM 1013 C C . ALA A 1 141 ? 3.191 11.187 -7.446 1.00 89.31 141 ALA A C 1
ATOM 1015 O O . ALA A 1 141 ? 3.865 11.311 -8.465 1.00 89.31 141 ALA A O 1
ATOM 1016 N N . LEU A 1 142 ? 3.463 11.866 -6.327 1.00 88.88 142 LEU A N 1
ATOM 1017 C CA . LEU A 1 142 ? 4.592 12.785 -6.208 1.00 88.88 142 LEU A CA 1
ATOM 1018 C C . LEU A 1 142 ? 5.927 12.046 -6.322 1.00 88.88 142 LEU A C 1
ATOM 1020 O O . LEU A 1 142 ? 6.809 12.505 -7.038 1.00 88.88 142 LEU A O 1
ATOM 1024 N N . ALA A 1 143 ? 6.074 10.904 -5.646 1.00 86.19 143 ALA A N 1
ATOM 1025 C CA . ALA A 1 143 ? 7.280 10.090 -5.745 1.00 86.19 143 ALA A CA 1
ATOM 1026 C C . ALA A 1 143 ? 7.517 9.614 -7.184 1.00 86.19 143 ALA A C 1
ATOM 1028 O O . ALA A 1 143 ? 8.623 9.768 -7.689 1.00 86.19 143 ALA A O 1
ATOM 1029 N N . ALA A 1 144 ? 6.472 9.135 -7.867 1.00 85.69 144 ALA A N 1
ATOM 1030 C CA . ALA A 1 144 ? 6.555 8.740 -9.271 1.00 85.69 144 ALA A CA 1
ATOM 1031 C C . ALA A 1 144 ? 6.960 9.913 -10.181 1.00 85.69 144 ALA A C 1
ATOM 1033 O O . ALA A 1 144 ? 7.850 9.756 -11.009 1.00 85.69 144 ALA A O 1
ATOM 1034 N N . ALA A 1 145 ? 6.367 11.097 -9.990 1.00 88.12 145 ALA A N 1
ATOM 1035 C CA . ALA A 1 145 ? 6.719 12.293 -10.756 1.00 88.12 145 ALA A CA 1
ATOM 1036 C C . ALA A 1 145 ? 8.169 12.742 -10.512 1.00 88.12 145 ALA A C 1
ATOM 1038 O O . ALA A 1 145 ? 8.850 13.157 -11.445 1.00 88.12 145 ALA A O 1
ATOM 1039 N N . ILE A 1 146 ? 8.657 12.640 -9.270 1.00 86.19 146 ILE A N 1
ATOM 1040 C CA . ILE A 1 146 ? 10.058 12.928 -8.935 1.00 86.19 146 ILE A CA 1
ATOM 1041 C C . ILE A 1 146 ? 10.980 11.929 -9.634 1.00 86.19 146 ILE A C 1
ATOM 1043 O O . ILE A 1 146 ? 11.955 12.349 -10.247 1.00 86.19 146 ILE A O 1
ATOM 1047 N N . THR A 1 147 ? 10.684 10.630 -9.567 1.00 83.12 147 THR A N 1
ATOM 1048 C CA . THR A 1 147 ? 11.501 9.597 -10.218 1.00 83.12 147 THR A CA 1
ATOM 1049 C C . THR A 1 147 ? 11.540 9.778 -11.732 1.00 83.12 147 THR A C 1
ATOM 1051 O O . THR A 1 147 ? 12.619 9.703 -12.312 1.00 83.12 147 THR A O 1
ATOM 1054 N N . ASP A 1 148 ? 10.405 10.079 -12.364 1.00 85.12 148 ASP A N 1
ATOM 1055 C CA . ASP A 1 148 ? 10.332 10.356 -13.804 1.00 85.12 148 ASP A CA 1
ATOM 1056 C C . ASP A 1 148 ? 11.160 11.593 -14.182 1.00 85.12 148 ASP A C 1
ATOM 1058 O O . ASP A 1 148 ? 11.986 11.550 -15.093 1.00 85.12 148 ASP A O 1
ATOM 1062 N N . TRP A 1 149 ? 11.044 12.669 -13.397 1.00 86.31 149 TRP A N 1
ATOM 1063 C CA . TRP A 1 149 ? 11.838 13.882 -13.595 1.00 86.31 149 TRP A CA 1
ATOM 1064 C C . TRP A 1 149 ? 13.344 13.651 -13.400 1.00 86.31 149 TRP A C 1
ATOM 1066 O O . TRP A 1 149 ? 14.167 14.305 -14.041 1.00 86.31 149 TRP A O 1
ATOM 1076 N N . LEU A 1 150 ? 13.712 12.704 -12.535 1.00 82.31 150 LEU A N 1
ATOM 1077 C CA . LEU A 1 150 ? 15.098 12.326 -12.272 1.00 82.31 150 LEU A CA 1
ATOM 1078 C C . LEU A 1 150 ? 15.640 11.249 -13.221 1.00 82.31 150 LEU A C 1
ATOM 1080 O O . LEU A 1 150 ? 16.852 11.022 -13.230 1.00 82.31 150 LEU A O 1
ATOM 1084 N N . SER A 1 151 ? 14.787 10.611 -14.024 1.00 79.81 151 SER A N 1
ATOM 1085 C CA . SER A 1 151 ? 15.162 9.539 -14.954 1.00 79.81 151 SER A CA 1
ATOM 1086 C C . SER A 1 151 ? 16.357 9.884 -15.866 1.00 79.81 151 SER A C 1
ATOM 1088 O O . SER A 1 151 ? 17.247 9.041 -16.024 1.00 79.81 151 SER A O 1
ATOM 1090 N N . PRO A 1 152 ? 16.506 11.130 -16.377 1.00 84.25 152 PRO A N 1
ATOM 1091 C CA . PRO A 1 152 ? 17.656 11.504 -17.205 1.00 84.25 152 PRO A CA 1
ATOM 1092 C C . PRO A 1 152 ? 19.021 11.410 -16.500 1.00 84.25 152 PRO A C 1
ATOM 1094 O O . PRO A 1 152 ? 20.048 11.374 -17.174 1.00 84.25 152 PRO A O 1
ATOM 1097 N N . TYR A 1 153 ? 19.061 11.378 -15.162 1.00 77.56 153 TYR A N 1
ATOM 1098 C CA . TYR A 1 153 ? 20.300 11.365 -14.371 1.00 77.56 153 TYR A CA 1
ATOM 1099 C C . TYR A 1 153 ? 20.825 9.950 -14.053 1.00 77.56 153 TYR A C 1
ATOM 1101 O O . TYR A 1 153 ? 21.772 9.801 -13.275 1.00 77.56 153 TYR A O 1
ATOM 1109 N N . GLY A 1 154 ? 20.244 8.903 -14.651 1.00 73.50 154 GLY A N 1
ATOM 1110 C CA . GLY A 1 154 ? 20.738 7.525 -14.548 1.00 73.50 154 GLY A CA 1
ATOM 1111 C C . GLY A 1 154 ? 20.709 6.982 -13.115 1.00 73.50 154 GLY A C 1
ATOM 1112 O O . GLY A 1 154 ? 19.774 7.245 -12.366 1.00 73.50 154 GLY A O 1
ATOM 1113 N N . THR A 1 155 ? 21.739 6.247 -12.693 1.00 69.00 155 THR A N 1
ATOM 1114 C CA . THR A 1 155 ? 21.819 5.590 -11.368 1.00 69.00 155 THR A CA 1
ATOM 1115 C C . THR A 1 155 ? 21.797 6.548 -10.173 1.00 69.00 155 THR A C 1
ATOM 1117 O O . THR A 1 155 ? 21.503 6.130 -9.055 1.00 69.00 155 THR A O 1
ATOM 1120 N N . VAL A 1 156 ? 22.073 7.840 -10.377 1.00 72.75 156 VAL A N 1
ATOM 1121 C CA . VAL A 1 156 ? 21.979 8.853 -9.309 1.00 72.75 156 VAL A CA 1
ATOM 1122 C C . VAL A 1 156 ? 20.513 9.125 -8.930 1.00 72.75 156 VAL A C 1
ATOM 1124 O O . VAL A 1 156 ? 20.236 9.532 -7.800 1.00 72.75 156 VAL A O 1
ATOM 1127 N N . SER A 1 157 ? 19.569 8.853 -9.838 1.00 71.62 157 SER A N 1
ATOM 1128 C CA . SER A 1 157 ? 18.134 9.118 -9.667 1.00 71.62 157 SER A CA 1
ATOM 1129 C C . SER A 1 157 ? 17.520 8.402 -8.459 1.00 71.62 157 SER A C 1
ATOM 1131 O O . SER A 1 157 ? 16.782 9.021 -7.689 1.00 71.62 157 SER A O 1
ATOM 1133 N N . GLU A 1 158 ? 17.859 7.131 -8.242 1.00 70.06 158 GLU A N 1
ATOM 1134 C CA . GLU A 1 158 ? 17.320 6.321 -7.144 1.00 70.06 158 GLU A CA 1
ATOM 1135 C C . GLU A 1 158 ? 17.766 6.871 -5.784 1.00 70.06 158 GLU A C 1
ATOM 1137 O O . GLU A 1 158 ? 16.949 7.102 -4.888 1.00 70.06 158 GLU A O 1
ATOM 1142 N N . GLY A 1 159 ? 19.061 7.174 -5.646 1.00 78.19 159 GLY A N 1
ATOM 1143 C CA . GLY A 1 15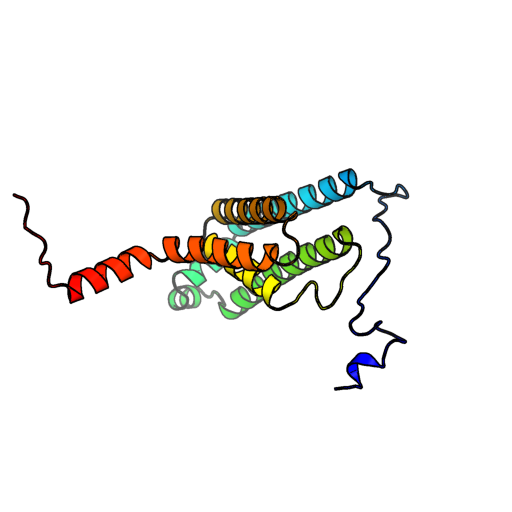9 ? 19.615 7.753 -4.424 1.00 78.19 159 GLY A CA 1
ATOM 1144 C C . GLY A 1 159 ? 19.024 9.129 -4.118 1.00 78.19 159 GLY A C 1
ATOM 1145 O O . GLY A 1 159 ? 18.627 9.400 -2.983 1.00 78.19 159 GLY A O 1
ATOM 1146 N N . LEU A 1 160 ? 18.907 9.988 -5.134 1.00 81.81 160 LEU A N 1
ATOM 1147 C CA . LEU A 1 160 ? 18.396 11.348 -4.968 1.00 81.81 160 LEU A CA 1
ATOM 1148 C C . LEU A 1 160 ? 16.893 11.357 -4.654 1.00 81.81 160 LEU A C 1
ATOM 1150 O O . LEU A 1 160 ? 16.457 12.116 -3.787 1.00 81.81 160 LEU A O 1
ATOM 1154 N N . THR A 1 161 ? 16.119 10.455 -5.268 1.00 81.12 161 THR A N 1
ATOM 1155 C CA . THR A 1 161 ? 14.709 10.222 -4.914 1.00 81.12 161 THR A CA 1
ATOM 1156 C C . THR A 1 161 ? 14.593 9.802 -3.450 1.00 81.12 161 THR A C 1
ATOM 1158 O O . THR A 1 161 ? 13.817 10.395 -2.702 1.00 81.12 161 THR A O 1
ATOM 1161 N N . GLY A 1 162 ? 15.404 8.837 -3.001 1.00 82.81 162 GLY A N 1
ATOM 1162 C CA . GLY A 1 162 ? 15.423 8.401 -1.603 1.00 82.81 162 GLY A CA 1
ATOM 1163 C C . GLY A 1 162 ? 15.726 9.542 -0.626 1.00 82.81 162 GLY A C 1
ATOM 1164 O O . GLY A 1 162 ? 15.008 9.714 0.360 1.00 82.81 162 GLY A O 1
ATOM 1165 N N . VAL A 1 163 ? 16.731 10.373 -0.923 1.00 85.44 163 VAL A N 1
ATOM 1166 C CA . VAL A 1 163 ? 17.087 11.549 -0.105 1.00 85.44 163 VAL A CA 1
ATOM 1167 C C . VAL A 1 163 ? 15.962 12.587 -0.081 1.00 85.44 163 VAL A C 1
ATOM 1169 O O . VAL A 1 163 ? 15.648 13.121 0.984 1.00 85.44 163 VAL A O 1
ATOM 1172 N N . LEU A 1 164 ? 15.317 12.857 -1.219 1.00 83.38 164 LEU A N 1
ATOM 1173 C CA . LEU A 1 164 ? 14.190 13.792 -1.298 1.00 83.38 164 LEU A CA 1
ATOM 1174 C C . LEU A 1 164 ? 12.997 13.308 -0.472 1.00 83.38 164 LEU A C 1
ATOM 1176 O O . LEU A 1 164 ? 12.440 14.074 0.316 1.00 83.38 164 LEU A O 1
ATOM 1180 N N . VAL A 1 165 ? 12.629 12.031 -0.592 1.00 83.00 165 VAL A N 1
ATOM 1181 C CA . VAL A 1 165 ? 11.536 11.465 0.207 1.00 83.00 165 VAL A CA 1
ATOM 1182 C C . VAL A 1 165 ? 11.907 11.465 1.694 1.00 83.00 165 VAL A C 1
ATOM 1184 O O . VAL A 1 165 ? 11.075 11.821 2.528 1.00 83.00 165 VAL A O 1
ATOM 1187 N N . LEU A 1 166 ? 13.164 11.177 2.046 1.00 84.44 166 LEU A N 1
ATOM 1188 C CA . LEU A 1 166 ? 13.654 11.289 3.421 1.00 84.44 166 LEU A CA 1
ATOM 1189 C C . LEU A 1 166 ? 13.535 12.726 3.958 1.00 84.44 166 LEU A C 1
ATOM 1191 O O . LEU A 1 166 ? 13.118 12.918 5.099 1.00 84.44 166 LEU A O 1
ATOM 1195 N N . ALA A 1 167 ? 13.833 13.743 3.146 1.00 82.88 167 ALA A N 1
ATOM 1196 C CA . ALA A 1 167 ? 13.653 15.146 3.523 1.00 82.88 167 ALA A CA 1
ATOM 1197 C C . ALA A 1 167 ? 12.169 15.491 3.766 1.00 82.88 167 ALA A C 1
ATOM 1199 O O . ALA A 1 167 ? 11.832 16.172 4.743 1.00 82.88 167 ALA A O 1
ATOM 1200 N N . VAL A 1 168 ? 11.258 14.963 2.941 1.00 81.88 168 VAL A N 1
ATOM 1201 C CA . VAL A 1 168 ? 9.802 15.087 3.151 1.00 81.88 168 VAL A CA 1
ATOM 1202 C C . VAL A 1 168 ? 9.370 14.403 4.456 1.00 81.88 168 VAL A C 1
ATOM 1204 O O . VAL A 1 168 ? 8.589 14.962 5.227 1.00 81.88 168 VAL A O 1
ATOM 1207 N N . VAL A 1 169 ? 9.911 13.223 4.763 1.00 81.69 169 VAL A N 1
ATOM 1208 C CA . VAL A 1 169 ? 9.652 12.525 6.034 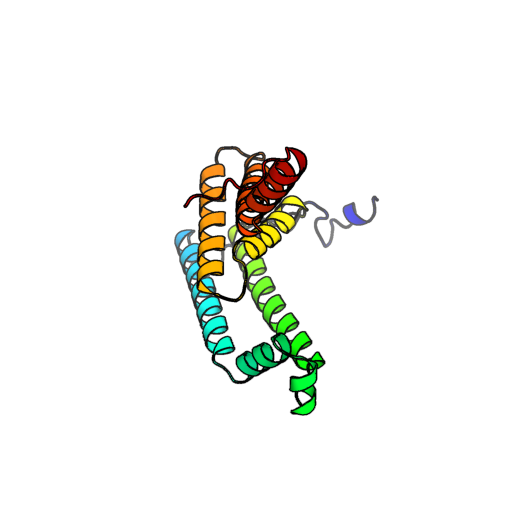1.00 81.69 169 VAL A CA 1
ATOM 1209 C C . VAL A 1 169 ? 10.200 13.322 7.226 1.00 81.69 169 VAL A C 1
ATOM 1211 O O . VAL A 1 169 ? 9.513 13.479 8.237 1.00 81.69 169 VAL A O 1
ATOM 1214 N N . ALA A 1 170 ? 11.404 13.885 7.111 1.00 80.88 170 ALA A N 1
ATOM 1215 C CA . ALA A 1 170 ? 12.050 14.642 8.180 1.00 80.88 170 ALA A CA 1
ATOM 1216 C C . ALA A 1 170 ? 11.288 15.929 8.529 1.00 80.88 170 ALA A C 1
ATOM 1218 O O . ALA A 1 170 ? 11.085 16.233 9.708 1.00 80.88 170 ALA A O 1
ATOM 1219 N N . THR A 1 171 ? 10.816 16.657 7.514 1.00 78.56 171 THR A N 1
ATOM 1220 C CA . THR A 1 171 ? 9.961 17.839 7.709 1.00 78.56 171 THR A CA 1
ATOM 1221 C C . THR A 1 171 ? 8.629 17.470 8.366 1.00 78.56 171 THR A C 1
ATOM 1223 O O . THR A 1 171 ? 8.184 18.169 9.277 1.00 78.56 171 THR A O 1
ATOM 1226 N N . ARG A 1 172 ? 8.031 16.331 7.992 1.00 72.12 172 ARG A N 1
ATOM 1227 C CA . ARG A 1 172 ? 6.803 15.794 8.606 1.00 72.12 172 ARG A CA 1
ATOM 1228 C C . ARG A 1 172 ? 6.957 15.394 10.071 1.00 72.12 172 ARG A C 1
ATOM 1230 O O . ARG A 1 172 ? 6.034 15.632 10.845 1.00 72.12 172 ARG A O 1
ATOM 1237 N N . LEU A 1 173 ? 8.091 14.806 10.447 1.00 69.62 173 LEU A N 1
ATOM 1238 C CA . LEU A 1 173 ? 8.399 14.418 11.830 1.00 69.62 173 LEU A CA 1
ATOM 1239 C C . LEU A 1 173 ? 8.682 15.623 12.741 1.00 69.62 173 LEU A C 1
ATOM 1241 O O . LEU A 1 173 ? 8.904 15.449 13.937 1.00 69.62 173 LEU A O 1
ATOM 1245 N N . GLY A 1 174 ? 8.723 16.844 12.195 1.00 69.38 174 GLY A N 1
ATOM 1246 C CA . GLY A 1 174 ? 9.078 18.033 12.964 1.00 69.38 174 GLY A CA 1
ATOM 1247 C C . GLY A 1 174 ? 10.527 18.010 13.454 1.00 69.38 174 GLY A C 1
ATOM 1248 O O . GLY A 1 174 ? 10.879 18.798 14.329 1.00 69.38 174 GLY A O 1
ATOM 1249 N N . LEU A 1 175 ? 11.386 17.152 12.883 1.00 70.50 175 LEU A N 1
ATOM 1250 C CA . LEU A 1 175 ? 12.816 17.099 13.196 1.00 70.50 175 LEU A CA 1
ATOM 1251 C C . LEU A 1 175 ? 13.506 18.464 13.053 1.00 70.50 175 LEU A C 1
ATOM 1253 O O . LEU A 1 175 ? 14.307 18.782 13.929 1.00 70.50 175 LEU A O 1
ATOM 1257 N N . PRO A 1 176 ? 13.175 19.319 12.060 1.00 65.44 176 PRO A N 1
ATOM 1258 C CA . PRO A 1 176 ? 13.708 20.677 12.014 1.00 65.44 176 PRO A CA 1
ATOM 1259 C C . PRO A 1 176 ? 13.276 21.503 13.231 1.00 65.44 176 PRO A C 1
ATOM 1261 O O . PRO A 1 176 ? 14.093 22.199 13.819 1.00 65.44 176 PRO A O 1
ATOM 1264 N N . GLY A 1 177 ? 12.020 21.375 13.667 1.00 61.09 177 GLY A N 1
ATOM 1265 C CA . GLY A 1 177 ? 11.500 22.054 14.857 1.00 61.09 177 GLY A CA 1
ATOM 1266 C C . GLY A 1 177 ? 12.146 21.561 16.153 1.00 61.09 177 GLY A C 1
ATOM 1267 O O . GLY A 1 177 ? 12.472 22.368 17.015 1.00 61.09 177 GLY A O 1
ATOM 1268 N N . LEU A 1 178 ? 12.410 20.256 16.270 1.00 63.78 178 LEU A N 1
ATOM 1269 C CA . LEU A 1 178 ? 13.110 19.651 17.410 1.00 63.78 178 LEU A CA 1
ATOM 1270 C C . LEU A 1 178 ? 14.609 19.974 17.422 1.00 63.78 178 LEU A C 1
ATOM 1272 O O . LEU A 1 178 ? 15.186 20.157 18.493 1.00 63.78 178 LEU A O 1
ATOM 1276 N N . ALA A 1 179 ? 15.245 20.049 16.252 1.00 66.56 179 ALA A N 1
ATOM 1277 C CA . ALA A 1 179 ? 16.639 20.451 16.105 1.00 66.56 179 ALA A CA 1
ATOM 1278 C C . ALA A 1 179 ? 16.816 21.935 16.445 1.00 66.56 179 ALA A C 1
ATOM 1280 O O . ALA A 1 179 ? 17.724 22.277 17.197 1.00 66.56 179 ALA A O 1
ATOM 1281 N N . VAL A 1 180 ? 15.907 22.796 15.979 1.00 64.25 180 VAL A N 1
ATOM 1282 C CA . VAL A 1 180 ? 15.872 24.222 16.331 1.00 64.25 180 VAL A CA 1
ATOM 1283 C C . VAL A 1 180 ? 15.532 24.413 17.810 1.00 64.25 180 VAL A C 1
ATOM 1285 O O . VAL A 1 180 ? 16.178 25.222 18.465 1.00 64.25 180 VAL A O 1
ATOM 1288 N N . ALA A 1 181 ? 14.597 23.644 18.377 1.00 64.69 181 ALA A N 1
ATOM 1289 C CA . ALA A 1 181 ? 14.284 23.693 19.807 1.00 64.69 181 ALA A CA 1
ATOM 1290 C C . ALA A 1 181 ? 15.483 23.267 20.672 1.00 64.69 181 ALA A C 1
ATOM 1292 O O . ALA A 1 181 ? 15.850 23.986 21.596 1.00 64.69 181 ALA A O 1
ATOM 1293 N N . ARG A 1 182 ? 16.169 22.166 20.323 1.00 69.12 182 ARG A N 1
ATOM 1294 C CA . ARG A 1 182 ? 17.399 21.737 21.014 1.00 69.12 182 ARG A CA 1
ATOM 1295 C C . ARG A 1 182 ? 18.562 22.708 20.823 1.00 69.12 182 ARG A C 1
ATOM 1297 O O . ARG A 1 182 ? 19.337 22.903 21.755 1.00 69.12 182 ARG A O 1
ATOM 1304 N N . ALA A 1 183 ? 18.708 23.300 19.639 1.00 71.88 183 ALA A N 1
ATOM 1305 C CA . ALA A 1 183 ? 19.715 24.327 19.389 1.00 71.88 183 ALA A CA 1
ATOM 1306 C C . ALA A 1 183 ? 19.422 25.591 20.213 1.00 71.88 183 ALA A C 1
ATOM 1308 O O . ALA A 1 183 ? 20.336 26.149 20.809 1.00 71.88 183 ALA A O 1
ATOM 1309 N N . ARG A 1 184 ? 18.148 25.989 20.326 1.00 66.25 184 ARG A N 1
ATOM 1310 C CA . ARG A 1 184 ? 17.696 27.125 21.141 1.00 66.25 184 ARG A CA 1
ATOM 1311 C C . ARG A 1 184 ? 17.918 26.895 22.637 1.00 66.25 184 ARG A C 1
ATOM 1313 O O . ARG A 1 184 ? 18.406 27.801 23.306 1.00 66.25 184 ARG A O 1
ATOM 1320 N N . ASP A 1 185 ? 17.653 25.686 23.132 1.00 70.88 185 ASP A N 1
ATOM 1321 C CA . ASP A 1 185 ? 17.917 25.309 24.528 1.00 70.88 185 ASP A CA 1
ATOM 1322 C C . ASP A 1 185 ? 19.420 25.283 24.844 1.00 70.88 185 ASP A C 1
ATOM 1324 O O . ASP A 1 185 ? 19.834 25.722 25.915 1.00 70.88 185 ASP A O 1
ATOM 1328 N N . ARG A 1 186 ? 20.264 24.840 23.899 1.00 70.06 186 ARG A N 1
ATOM 1329 C CA . ARG A 1 186 ? 21.731 24.898 24.048 1.00 70.06 186 ARG A CA 1
ATOM 1330 C C . ARG A 1 186 ? 22.300 26.314 23.958 1.00 70.06 186 ARG A C 1
ATOM 1332 O O . ARG A 1 186 ? 23.355 26.566 24.528 1.00 70.06 186 ARG A O 1
ATOM 1339 N N . LEU A 1 187 ? 21.621 27.221 23.259 1.00 75.25 187 LEU A N 1
ATOM 1340 C CA . LEU A 1 187 ? 22.029 28.620 23.108 1.00 75.25 187 LEU A CA 1
ATOM 1341 C C . LEU A 1 187 ? 21.493 29.532 24.225 1.00 75.25 187 LEU A C 1
ATOM 1343 O O . LEU A 1 187 ? 21.779 30.726 24.216 1.00 75.25 187 LEU A O 1
ATOM 1347 N N . GLY A 1 188 ? 20.738 29.002 25.197 1.00 68.06 188 GLY A N 1
ATOM 1348 C CA . GLY A 1 188 ? 20.299 29.752 26.381 1.00 68.06 188 GLY A CA 1
ATOM 1349 C C . GLY A 1 188 ? 19.333 30.908 26.092 1.00 68.06 188 GLY A C 1
ATOM 1350 O O . GLY A 1 188 ? 19.109 31.754 26.959 1.00 68.06 188 GLY A O 1
ATOM 1351 N N . ILE A 1 189 ? 18.747 30.960 24.893 1.00 64.50 189 ILE A N 1
ATOM 1352 C CA . ILE A 1 189 ? 17.833 32.030 24.488 1.00 64.50 189 ILE A CA 1
ATOM 1353 C C . ILE A 1 189 ? 16.475 31.765 25.144 1.00 64.50 189 ILE A C 1
ATOM 1355 O O . ILE A 1 189 ? 15.648 31.011 24.626 1.00 64.50 189 ILE A O 1
ATOM 1359 N N . ARG A 1 190 ? 16.248 32.372 26.316 1.00 64.12 190 ARG A N 1
ATOM 1360 C CA . ARG A 1 190 ? 14.922 32.404 26.948 1.00 64.12 190 ARG A CA 1
ATOM 1361 C C . ARG A 1 190 ? 13.952 33.151 26.026 1.00 64.12 190 ARG A C 1
ATOM 1363 O O . ARG A 1 190 ? 14.342 34.177 25.469 1.00 64.12 190 ARG A O 1
ATOM 1370 N N . PRO A 1 191 ? 12.705 32.676 25.861 1.00 59.25 191 PRO A N 1
ATOM 1371 C CA . PRO A 1 191 ? 11.710 33.418 25.106 1.00 59.25 191 PRO A CA 1
ATOM 1372 C C . PRO A 1 191 ? 11.525 34.781 25.772 1.00 59.25 191 PRO A C 1
ATOM 1374 O O . PRO A 1 191 ? 11.125 34.867 26.933 1.00 59.25 191 PRO A O 1
ATOM 1377 N N . THR A 1 192 ? 11.869 35.845 25.050 1.00 59.62 192 THR A N 1
ATOM 1378 C CA . THR A 1 192 ? 11.479 37.203 25.414 1.00 59.62 192 THR A CA 1
ATOM 1379 C C . THR A 1 192 ? 9.959 37.212 25.468 1.00 59.62 192 THR A C 1
ATOM 1381 O O . THR A 1 192 ? 9.311 37.000 24.442 1.00 59.62 192 THR A O 1
ATOM 1384 N N . ALA A 1 193 ? 9.399 37.381 26.665 1.00 53.66 193 ALA A N 1
ATOM 1385 C CA . ALA A 1 193 ? 7.990 37.690 26.822 1.00 53.66 193 ALA A CA 1
ATOM 1386 C C . ALA A 1 193 ? 7.713 38.937 25.977 1.00 53.66 193 ALA A C 1
ATOM 1388 O O . ALA A 1 193 ? 8.258 40.004 26.258 1.00 53.66 193 ALA A O 1
ATOM 1389 N N . PHE A 1 194 ? 6.956 38.777 24.896 1.00 57.34 194 PHE A N 1
ATOM 1390 C CA . PHE A 1 194 ? 6.331 39.923 24.257 1.00 57.34 194 PHE A CA 1
ATOM 1391 C C . PHE A 1 194 ? 5.064 40.262 25.059 1.00 57.34 194 PHE A C 1
ATOM 1393 O O . PHE A 1 194 ? 4.421 39.328 25.548 1.00 57.34 194 PHE A O 1
ATOM 1400 N N . PRO A 1 195 ? 4.780 41.561 25.265 1.00 58.06 195 PRO A N 1
ATOM 1401 C CA . PRO A 1 195 ? 3.666 42.042 26.080 1.00 58.06 195 PRO A CA 1
ATOM 1402 C C . PRO A 1 195 ? 2.295 41.643 25.527 1.00 58.06 195 PRO A C 1
ATOM 1404 O O . PRO A 1 195 ? 2.178 41.456 24.293 1.00 58.06 195 PRO A O 1
#